Protein AF-A0A183E0A6-F1 (afdb_monomer)

Solvent-accessible surface area (backbone atoms only — not comparable to full-atom values): 20316 Å² total; per-residue (Å²): 132,78,86,82,80,46,67,50,75,40,80,79,37,67,46,79,59,37,56,40,74,87,53,84,45,55,28,24,38,46,59,33,59,48,78,42,77,55,73,94,65,99,58,82,79,74,87,78,70,60,76,73,60,69,55,55,64,74,70,58,82,84,77,90,80,90,82,90,57,99,70,48,64,64,59,48,49,53,52,51,52,42,42,52,46,52,70,63,71,34,41,35,37,23,90,89,47,71,62,47,44,54,69,68,49,60,75,75,47,90,74,78,37,69,51,21,34,58,52,50,78,81,48,47,92,46,36,46,99,88,69,46,69,38,90,91,38,64,92,75,66,71,56,32,27,37,44,50,78,48,50,48,80,44,81,48,80,90,88,36,59,39,37,43,34,41,41,34,40,35,38,60,49,55,61,68,55,86,56,80,41,49,15,29,46,82,86,22,41,30,12,70,30,32,42,36,36,44,29,42,36,43,93,64,28,24,39,38,41,62,35,36,34,26,30,53,61,42,39,34,41,34,67,66,94,54,89,80,36,64,68,41,74,72,51,55,70,82,73,30,44,64,20,32,52,49,29,51,49,52,48,36,74,74,39,29,52,42,34,32,37,39,35,45,44,38,76,62,76,77,42,21,66,58,45,52,52,52,48,52,52,53,64,68,65,65,50,91,50,52,46,82,45,80,44,43,46,72,75,60,38,58,87,78,38,61,71,59,53,52,55,50,46,64,71,38,46,65,59,54,61,64,13,52,39,25,31,31,39,67,87,71,49,76,79,40,67,45,36,16,31,48,33,41,27,46,88,84,51,69,67,61,51,49,54,50,63,73,73,103

Foldseek 3Di:
DPPPWDKDKDQPDWAFFDAAFLDRFTKTFRQFIDIDTDDPDDDPPDPPDPPVVVVVVVPCPDDDDDDDDPVPPVVVVVVVVRCVRNVVSFKMWTQVFQLQDHPVVSVVDPDHDLFFQQCLVVCVVQADPVGHGDPPCPSVDTGMFGHDWHWDWDQDPPRWIKIKIKDKGWTPPQEDDAQVAAAFDPQLDFYRKMKIWIWIATPLKIWIDIAIEGHLHFQWGFDDPDDGGFIDRPDDLVSRLNSNVSNVVVQCVVQNFQAEEEEQFACDDRRVVVVVSSVVSCVVVVDPRYHYHYDPCCVQCPPNPCVVLVVVCVVCVVVDVLQGIWMQHNVRDTPDHRRYYYYYHDNDDPVVVVSNVVVD

Radius of gyration: 23.07 Å; Cα contacts (8 Å, |Δi|>4): 649; chains: 1; bounding box: 52×62×60 Å

pLDDT: mean 83.34, std 18.13, range [28.36, 97.69]

Secondary structure (DSSP, 8-state):
-----EEEEEEEEEEEEEE-TTS-PEEEEEEEEEEEEE-SSSS-------HHHHHHHHT--S-------TTHHHHHHHHHHHHHHHHH--EEEESSS-TTS-HHHHHH--S--TTT-GGGGGGGGGB-TTSPBPTT-GGG---EEEEEEEEEEEE-STTPEEEEEEEEEE-STT---TTTS-SB-TTSPBTT-EEEEEEEEETTEEEEEEEEEES-SS-EE---SSSSPPPEE-S-HHHHHHHHHHHHHHHHHHH-S-EEEEE-S-SSGGGHHHHHHHHHHHHHH--TTEEEEE--HHHHSTTS-THHHHHHHHHHHHHHHHH--EEE-TTS-EEE----EEEEE-SS-HHHHHHHHHH-

Nearest PDB structures (foldseek):
  8c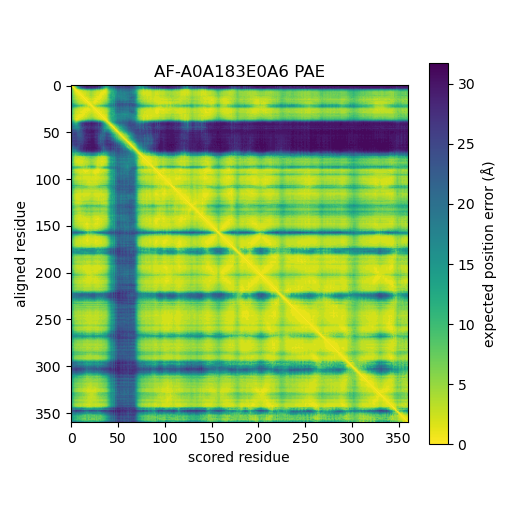81-assembly1_E  TM=8.400E-01  e=2.922E-25  Saccharomyces cerevisiae
  3lwt-assembly1_X  TM=7.787E-01  e=5.941E-25  Saccharomyces cerevisiae
  7k1w-assembly1_F  TM=7.684E-01  e=1.147E-22  Homo sapiens
  5j34-assembly2_D  TM=4.462E-01  e=7.706E-02  Arabidopsis thaliana
  4maa-assembly1_A  TM=5.142E-01  e=8.736E+00  Pseudomonas protegens Pf-5

InterPro domains:
  IPR002013 SAC domain [PF02383] (4-302)
  IPR002013 SAC domain [PS50275] (82-360)

Sequence (360 aa):
MLENECYLLLATQCTAIATYPCTNDVISHIDRVVAVPVEKEGSPAKLDAPSSKLEKIKNSQKKVIQYVTGKGNTIRLIDEILRLFNDSGDFYICFNRDITLNTQKNFSTKQTNKCFFWNRAMLADLYDDNGFPLPGTDDWIVPICQGFVVEKKVSLEAETELKITLISRRSVNRAGVRYLKRGVDEDGNVANFVETEVALTVFGHCLSFVQIRGSVPVFWMQQGYRYRPPLVISKTFAESLPAFSNHIQKMTECYGAPLTMVNLVEQSGREAQLAVSFLQHILHLNSVDVAYFTFDFHFRCRGLRFHKVADLISALSEQITMTGFCWVDKSGEMVREQHGVIRTNCVDCLDRTNVVQVIC

Mean predicted aligned error: 9.41 Å

Organism: NCBI:txid637853

Structure (mmCIF, N/CA/C/O backbone):
data_AF-A0A183E0A6-F1
#
_entry.id   AF-A0A183E0A6-F1
#
loop_
_atom_site.group_PDB
_atom_site.id
_atom_site.type_symbol
_atom_site.label_atom_id
_atom_site.label_alt_id
_atom_site.label_comp_id
_atom_site.label_asym_id
_atom_site.label_entity_id
_atom_site.label_seq_id
_atom_site.pdbx_PDB_ins_code
_atom_site.Cartn_x
_atom_site.Cartn_y
_atom_site.Cartn_z
_atom_site.occupancy
_atom_site.B_iso_or_equiv
_atom_site.auth_seq_id
_atom_site.auth_comp_id
_atom_site.auth_asym_id
_atom_site.auth_atom_id
_atom_site.pdbx_PDB_model_num
ATOM 1 N N . MET A 1 1 ? 14.592 32.725 12.082 1.00 31.12 1 MET A N 1
ATOM 2 C CA . MET A 1 1 ? 13.737 31.870 12.924 1.00 31.12 1 MET A CA 1
ATOM 3 C C . MET A 1 1 ? 12.318 32.377 12.760 1.00 31.12 1 MET A C 1
ATOM 5 O O . MET A 1 1 ? 11.993 33.404 13.334 1.00 31.12 1 MET A O 1
ATOM 9 N N . LEU A 1 2 ? 11.547 31.772 11.851 1.00 38.38 2 LEU A N 1
ATOM 10 C CA . LEU A 1 2 ? 10.111 32.051 11.747 1.00 38.38 2 LEU A CA 1
ATOM 11 C C . LEU A 1 2 ? 9.471 31.602 13.066 1.00 38.38 2 LEU A C 1
ATOM 13 O O . LEU A 1 2 ? 9.880 30.580 13.614 1.00 38.38 2 LEU A O 1
ATOM 17 N N . GLU A 1 3 ? 8.547 32.391 13.604 1.00 48.56 3 GLU A N 1
ATOM 18 C CA . GLU A 1 3 ? 7.776 32.041 14.797 1.00 48.56 3 GLU A CA 1
ATOM 19 C C . GLU A 1 3 ? 7.096 30.681 14.555 1.00 48.56 3 GLU A C 1
ATOM 21 O O . GLU A 1 3 ? 6.126 30.590 13.809 1.00 48.56 3 GLU A O 1
ATOM 26 N N . ASN A 1 4 ? 7.663 29.599 15.107 1.00 65.06 4 ASN A N 1
ATOM 27 C CA . ASN A 1 4 ? 7.082 28.257 15.029 1.00 65.06 4 ASN A CA 1
ATOM 28 C C . ASN A 1 4 ? 5.818 28.236 15.893 1.00 65.06 4 ASN A C 1
ATOM 30 O O . ASN A 1 4 ? 5.891 27.955 17.095 1.00 65.06 4 ASN A O 1
ATOM 34 N N . GLU A 1 5 ? 4.691 28.597 15.285 1.00 75.31 5 GLU A N 1
ATOM 35 C CA . GLU A 1 5 ? 3.355 28.276 15.773 1.00 75.31 5 GLU A CA 1
ATOM 36 C C . GLU A 1 5 ? 3.172 26.755 15.696 1.00 75.31 5 GLU A C 1
ATOM 38 O O . GLU A 1 5 ? 3.328 26.158 14.630 1.00 75.31 5 GLU A O 1
ATOM 43 N N . CYS A 1 6 ? 2.863 26.126 16.828 1.00 82.75 6 CYS A N 1
ATOM 44 C CA . CYS A 1 6 ? 2.532 24.707 16.881 1.00 82.75 6 CYS A CA 1
ATOM 45 C C . CYS A 1 6 ? 1.012 24.551 16.882 1.00 82.75 6 CYS A C 1
ATOM 47 O O . CYS A 1 6 ? 0.310 25.287 17.575 1.00 82.75 6 CYS A O 1
ATOM 49 N N . TYR A 1 7 ? 0.507 23.581 16.127 1.00 86.00 7 TYR A N 1
ATOM 50 C CA . TYR A 1 7 ? -0.913 23.254 16.081 1.00 86.00 7 TYR A CA 1
ATOM 51 C C . TYR A 1 7 ? -1.106 21.796 16.482 1.00 86.00 7 TYR A C 1
ATOM 53 O O . TYR A 1 7 ? -0.438 20.910 15.954 1.00 86.00 7 TYR A O 1
ATOM 61 N N . LEU A 1 8 ? -2.055 21.552 17.378 1.00 89.56 8 LEU A N 1
ATOM 62 C CA . LEU A 1 8 ? -2.569 20.226 17.679 1.00 89.56 8 LEU A CA 1
ATOM 63 C C . LEU A 1 8 ? -3.713 19.914 16.709 1.00 89.56 8 LEU A C 1
ATOM 65 O O . LEU A 1 8 ? -4.727 20.616 16.686 1.00 89.56 8 LEU A O 1
ATOM 69 N N . LEU A 1 9 ? -3.547 18.870 15.899 1.00 90.75 9 LEU A N 1
ATOM 70 C CA . LEU A 1 9 ? -4.582 18.381 14.990 1.00 90.75 9 LEU A CA 1
ATOM 71 C C . LEU A 1 9 ? -5.414 17.306 15.688 1.00 90.75 9 LEU A C 1
ATOM 73 O O . LEU A 1 9 ? -4.879 16.285 16.112 1.00 90.75 9 LEU A O 1
ATOM 77 N N . LEU A 1 10 ? -6.725 17.524 15.786 1.00 91.75 10 LEU A N 1
ATOM 78 C CA . LEU A 1 10 ? -7.650 16.616 16.462 1.00 91.75 10 LEU A CA 1
ATOM 79 C C . LEU A 1 10 ? -8.701 16.098 15.484 1.00 91.75 10 LEU A C 1
ATOM 81 O O . LEU A 1 10 ? -9.476 16.881 14.930 1.00 91.75 10 LEU A O 1
ATOM 85 N N . ALA A 1 11 ? -8.766 14.777 15.315 1.00 92.94 11 ALA A N 1
ATOM 86 C CA . ALA A 1 11 ? -9.900 14.117 14.678 1.00 92.94 11 ALA A CA 1
ATOM 87 C C . ALA A 1 11 ? -11.091 14.139 15.650 1.00 92.94 11 ALA A C 1
ATOM 89 O O . ALA A 1 11 ? -11.098 13.455 16.668 1.00 92.94 11 ALA A O 1
ATOM 90 N N . THR A 1 12 ? -12.086 14.974 15.357 1.00 93.00 12 THR A N 1
ATOM 91 C CA . THR A 1 12 ? -13.251 15.213 16.235 1.00 93.00 12 THR A CA 1
ATOM 92 C C . THR A 1 12 ? -14.462 14.373 15.863 1.00 93.00 12 THR A C 1
ATOM 94 O O . THR A 1 12 ? -15.358 14.194 16.684 1.00 93.00 12 THR A O 1
ATOM 97 N N . GLN A 1 13 ? -14.517 13.888 14.623 1.00 93.50 13 GLN A N 1
ATOM 98 C CA . GLN A 1 13 ? -15.597 13.046 14.121 1.00 93.50 13 GLN A CA 1
ATOM 99 C C . GLN A 1 13 ? -14.997 11.951 13.252 1.00 93.50 13 GLN A C 1
ATOM 101 O O . GLN A 1 13 ? -14.185 12.236 12.369 1.00 93.50 13 GLN A O 1
ATOM 106 N N . CYS A 1 14 ? -15.386 10.713 13.542 1.00 95.00 14 CYS A N 1
ATOM 107 C CA . CYS A 1 14 ? -15.034 9.543 12.759 1.00 95.00 14 CYS A CA 1
ATOM 108 C C . CYS A 1 14 ? -16.267 8.650 12.612 1.00 95.00 14 CYS A C 1
ATOM 110 O O . CYS A 1 14 ? -17.007 8.457 13.582 1.00 95.00 14 CYS A O 1
ATOM 112 N N . THR A 1 15 ? -16.446 8.064 11.434 1.00 95.62 15 THR A N 1
ATOM 113 C CA . THR A 1 15 ? -17.566 7.173 11.124 1.00 95.62 15 THR A CA 1
ATOM 114 C C . THR A 1 15 ? -17.044 5.759 10.938 1.00 95.62 15 THR A C 1
ATOM 116 O O . THR A 1 15 ? -16.134 5.533 10.145 1.00 95.62 15 THR A O 1
ATOM 119 N N . ALA A 1 16 ? -17.624 4.796 11.652 1.00 96.50 16 ALA A N 1
ATOM 120 C CA . ALA A 1 16 ? -17.334 3.379 11.459 1.00 96.50 16 ALA A CA 1
ATOM 121 C C . ALA A 1 16 ? -17.828 2.924 10.078 1.00 96.50 16 ALA A C 1
ATOM 123 O O . ALA A 1 16 ? -19.006 3.089 9.758 1.00 96.50 16 ALA A O 1
ATOM 124 N N . ILE A 1 17 ? -16.941 2.348 9.267 1.00 95.56 17 ILE A N 1
ATOM 125 C CA . ILE A 1 17 ? -17.248 1.982 7.870 1.00 95.56 17 ILE A CA 1
ATOM 126 C C . ILE A 1 17 ? -16.969 0.517 7.534 1.00 95.56 17 ILE A C 1
ATOM 128 O O . ILE A 1 17 ? -17.484 0.007 6.539 1.00 95.56 17 ILE A O 1
ATOM 132 N N . ALA A 1 18 ? -16.124 -0.138 8.324 1.00 95.50 18 ALA A N 1
ATOM 133 C CA . ALA A 1 18 ? -15.681 -1.502 8.102 1.00 95.50 18 ALA A CA 1
ATOM 134 C C . ALA A 1 18 ? -15.131 -2.090 9.401 1.00 95.50 18 ALA A C 1
ATOM 136 O O . ALA A 1 18 ? -14.872 -1.380 10.377 1.00 95.50 18 ALA A O 1
ATOM 137 N N . THR A 1 19 ? -14.905 -3.393 9.385 1.00 93.81 19 THR A N 1
ATOM 138 C CA . THR A 1 19 ? -14.142 -4.103 10.407 1.00 93.81 19 THR A CA 1
ATOM 139 C C . THR A 1 19 ? -12.805 -4.547 9.834 1.00 93.81 19 THR A C 1
ATOM 141 O O . THR A 1 19 ? -12.704 -4.908 8.658 1.00 93.81 19 THR A O 1
ATOM 144 N N . TYR A 1 20 ? -11.764 -4.491 10.657 1.00 91.06 20 TYR A N 1
ATOM 145 C CA . TYR A 1 20 ? -10.449 -4.973 10.280 1.00 91.06 20 TYR A CA 1
ATOM 146 C C . TYR A 1 20 ? -10.529 -6.482 9.987 1.00 91.06 20 TYR A C 1
ATOM 148 O O . TYR A 1 20 ? -11.158 -7.214 10.753 1.00 91.06 20 TYR A O 1
ATOM 156 N N . PRO A 1 21 ? -9.952 -6.970 8.873 1.00 88.62 21 PRO A N 1
ATOM 157 C CA . PRO A 1 21 ? -10.037 -8.376 8.511 1.00 88.62 21 PRO A CA 1
ATOM 158 C C . PRO A 1 21 ? -9.620 -9.314 9.645 1.00 88.62 21 PRO A C 1
ATOM 160 O O . PRO A 1 21 ? -8.648 -9.072 10.357 1.00 88.62 21 PRO A O 1
ATOM 163 N N . CYS A 1 22 ? -10.373 -10.402 9.793 1.00 83.38 22 CYS A N 1
ATOM 164 C CA . CYS A 1 22 ? -10.166 -11.453 10.791 1.00 83.38 22 CYS A CA 1
ATOM 165 C C . CYS A 1 22 ? -10.338 -11.013 12.255 1.00 83.38 22 CYS A C 1
ATOM 167 O O . CYS A 1 22 ? -10.240 -11.844 13.156 1.00 83.38 22 CYS A O 1
ATOM 169 N N . THR A 1 23 ? -10.646 -9.741 12.507 1.00 83.50 23 THR A N 1
ATOM 170 C CA . THR A 1 23 ? -11.000 -9.239 13.831 1.00 83.50 23 THR A CA 1
ATOM 171 C C . THR A 1 23 ? -12.334 -8.493 13.775 1.00 83.50 23 THR A C 1
ATOM 173 O O . THR A 1 23 ? -12.962 -8.352 12.724 1.00 83.50 23 THR A O 1
ATOM 176 N N . ASN A 1 24 ? -12.813 -8.057 14.939 1.00 84.44 24 ASN A N 1
ATOM 177 C CA . ASN A 1 24 ? -13.984 -7.185 15.048 1.00 84.44 24 ASN A CA 1
ATOM 178 C C . ASN A 1 24 ? -13.575 -5.732 15.331 1.00 84.44 24 ASN A C 1
ATOM 180 O O . ASN A 1 24 ? -14.406 -4.927 15.750 1.00 84.44 24 ASN A O 1
ATOM 184 N N . ASP A 1 25 ? -12.297 -5.398 15.130 1.00 93.31 25 ASP A N 1
ATOM 185 C CA . ASP A 1 25 ? -11.796 -4.051 15.370 1.00 93.31 25 ASP A CA 1
ATOM 186 C C . ASP A 1 25 ? -12.354 -3.100 14.315 1.00 93.31 25 ASP A C 1
ATOM 188 O O . ASP A 1 25 ? -12.360 -3.396 13.122 1.00 93.31 25 ASP A O 1
ATOM 192 N N . VAL A 1 26 ? -12.859 -1.953 14.754 1.00 96.44 26 VAL A N 1
ATOM 193 C CA . VAL A 1 26 ? -13.554 -1.020 13.867 1.00 96.44 26 VAL A CA 1
ATOM 194 C C . VAL A 1 26 ? -12.540 -0.194 13.086 1.00 96.44 26 VAL A C 1
ATOM 196 O O . VAL A 1 26 ? -11.661 0.444 13.671 1.00 96.44 26 VAL A O 1
ATOM 199 N N . ILE A 1 27 ? -12.694 -0.177 11.764 1.00 97.19 27 ILE A N 1
ATOM 200 C CA . ILE A 1 27 ? -12.044 0.798 10.895 1.00 97.19 27 ILE A CA 1
ATOM 201 C C . ILE A 1 27 ? -13.002 1.973 10.718 1.00 97.19 27 ILE A C 1
ATOM 203 O O . ILE A 1 27 ? -14.150 1.809 10.285 1.00 97.19 27 ILE A O 1
ATOM 207 N N . SER A 1 28 ? -12.500 3.164 11.019 1.00 96.88 28 SER A N 1
ATOM 208 C CA . SER A 1 28 ? -13.253 4.404 10.920 1.00 96.88 28 SER A CA 1
ATOM 209 C C . SER A 1 28 ? -12.656 5.329 9.869 1.00 96.88 28 SER A C 1
ATOM 211 O O . SER A 1 28 ? -11.440 5.499 9.778 1.00 96.88 28 SER A O 1
ATOM 213 N N . HIS A 1 29 ? -13.535 5.951 9.096 1.00 96.38 29 HIS A N 1
ATOM 214 C CA . HIS A 1 29 ? -13.222 7.090 8.249 1.00 96.38 29 HIS A CA 1
ATOM 215 C C . HIS A 1 29 ? -13.112 8.354 9.113 1.00 96.38 29 HIS A C 1
ATOM 217 O O . HIS A 1 29 ? -13.941 8.551 10.005 1.00 96.38 29 HIS A O 1
ATOM 223 N N . ILE A 1 30 ? -12.106 9.201 8.874 1.00 95.81 30 ILE A N 1
ATOM 224 C CA . ILE A 1 30 ? -11.973 10.492 9.564 1.00 95.81 30 ILE A CA 1
ATOM 225 C C . ILE A 1 30 ? -12.837 11.527 8.837 1.00 95.81 30 ILE A C 1
ATOM 227 O O . ILE A 1 30 ? -12.473 12.000 7.765 1.00 95.81 30 ILE A O 1
ATOM 231 N N . ASP A 1 31 ? -13.958 11.921 9.440 1.00 92.25 31 ASP A N 1
ATOM 232 C CA . ASP A 1 31 ? -14.893 12.876 8.828 1.00 92.25 31 ASP A CA 1
ATOM 233 C C . ASP A 1 31 ? -14.486 14.327 9.070 1.00 92.25 31 ASP A C 1
ATOM 235 O O . ASP A 1 31 ? -14.791 15.215 8.271 1.00 92.25 31 ASP A O 1
ATOM 239 N N . ARG A 1 32 ? -13.860 14.592 10.224 1.00 92.62 32 ARG A N 1
ATOM 240 C CA . ARG A 1 32 ? -13.545 15.960 10.622 1.00 92.62 32 ARG A CA 1
ATOM 241 C C . ARG A 1 32 ? -12.306 16.077 11.488 1.00 92.62 32 ARG A C 1
ATOM 243 O O . ARG A 1 32 ? -12.279 15.598 12.624 1.00 92.62 32 ARG A O 1
ATOM 250 N N . VAL A 1 33 ? -11.357 16.869 11.008 1.00 93.44 33 VAL A N 1
ATOM 251 C CA . VAL A 1 33 ? -10.183 17.335 11.744 1.00 93.44 33 VAL A CA 1
ATOM 252 C C . VAL A 1 33 ? -10.302 18.829 12.037 1.00 93.44 33 VAL A C 1
ATOM 254 O O . VAL A 1 33 ? -10.782 19.613 11.211 1.00 93.44 33 VAL A O 1
ATOM 257 N N . VAL A 1 34 ? -9.864 19.223 13.231 1.00 92.06 34 VAL A N 1
ATOM 258 C CA . VAL A 1 34 ? -9.710 20.622 13.646 1.00 92.06 34 VAL A CA 1
ATOM 259 C C . VAL A 1 34 ? -8.268 20.881 14.066 1.00 92.06 34 VAL A C 1
ATOM 261 O O . VAL A 1 34 ? -7.598 19.984 14.570 1.00 92.06 34 VAL A O 1
ATOM 264 N N . ALA A 1 35 ? -7.801 22.111 13.871 1.00 90.88 35 ALA A N 1
ATOM 265 C CA . ALA A 1 35 ? -6.494 22.560 14.330 1.00 90.88 35 ALA A CA 1
ATOM 266 C C . ALA A 1 35 ? -6.661 23.478 15.543 1.00 90.88 35 ALA A C 1
ATOM 268 O O . ALA A 1 35 ? -7.425 24.444 15.487 1.00 90.88 35 ALA A O 1
ATOM 269 N N . VAL A 1 36 ? -5.941 23.184 16.623 1.00 90.00 36 VAL A N 1
ATOM 270 C CA . VAL A 1 36 ? -5.915 23.988 17.848 1.00 90.00 36 VAL A CA 1
ATOM 271 C C . VAL A 1 36 ? -4.505 24.557 18.019 1.00 90.00 36 VAL A C 1
ATOM 273 O O . VAL A 1 36 ? -3.564 23.771 18.108 1.00 90.00 36 VAL A O 1
ATOM 276 N N . PRO A 1 37 ? -4.314 25.887 18.041 1.00 86.81 37 PRO A N 1
ATOM 277 C CA . PRO A 1 37 ? -2.997 26.465 18.286 1.00 86.81 37 PRO A CA 1
ATOM 278 C C . PRO A 1 37 ? -2.541 26.148 19.715 1.00 86.81 37 PRO A C 1
ATOM 280 O O . PRO A 1 37 ? -3.315 26.265 20.666 1.00 86.81 37 PRO A O 1
ATOM 283 N N . VAL A 1 38 ? -1.283 25.746 19.863 1.00 82.94 38 VAL A N 1
ATOM 284 C CA . VAL A 1 38 ? -0.650 25.475 21.156 1.00 82.94 38 VAL A CA 1
ATOM 285 C C . VAL A 1 38 ? 0.147 26.715 21.555 1.00 82.94 38 VAL A C 1
ATOM 287 O O . VAL A 1 38 ? 1.170 27.030 20.943 1.00 82.94 38 VAL A O 1
ATOM 290 N N . GLU A 1 39 ? -0.333 27.448 22.560 1.00 73.50 39 GLU A N 1
ATOM 291 C CA . GLU A 1 39 ? 0.388 28.597 23.115 1.00 73.50 39 GLU A CA 1
ATOM 292 C C . GLU A 1 39 ? 1.607 28.115 23.920 1.00 73.50 39 GLU A C 1
ATOM 294 O O . GLU A 1 39 ? 1.524 27.164 24.696 1.00 73.50 39 GLU A O 1
ATOM 299 N N . LYS A 1 40 ? 2.766 28.761 23.732 1.00 57.81 40 LYS A N 1
ATOM 300 C CA . LYS A 1 40 ? 4.044 28.347 24.345 1.00 57.81 40 LYS A CA 1
ATOM 301 C C . LYS A 1 40 ? 4.154 28.626 25.851 1.00 57.81 40 LYS A C 1
ATOM 303 O O . LYS A 1 40 ? 5.147 28.233 26.455 1.00 57.81 40 LYS A O 1
ATOM 308 N N . GLU A 1 41 ? 3.159 29.255 26.475 1.00 46.81 41 GLU A N 1
ATOM 309 C CA . GLU A 1 41 ? 3.187 29.604 27.897 1.00 46.81 41 GLU A CA 1
ATOM 310 C C . GLU A 1 41 ? 2.012 28.981 28.653 1.00 46.81 41 GLU A C 1
ATOM 312 O O . GLU A 1 41 ? 0.925 29.546 28.656 1.00 46.81 41 GLU A O 1
ATOM 317 N N . GLY A 1 42 ? 2.261 27.825 29.289 1.00 43.59 42 GLY A N 1
ATOM 318 C CA . GLY A 1 42 ? 1.772 27.369 30.609 1.00 43.59 42 GLY A CA 1
ATOM 319 C C . GLY A 1 42 ? 0.309 27.556 31.041 1.00 43.59 42 GLY A C 1
ATOM 320 O O . GLY A 1 42 ? -0.025 27.231 32.178 1.00 43.59 42 GLY A O 1
ATOM 321 N N . SER A 1 43 ? -0.568 28.061 30.191 1.00 40.25 43 SER A N 1
ATOM 322 C CA . SER A 1 43 ? -1.971 28.306 30.466 1.00 40.25 43 SER A CA 1
ATOM 323 C C . SER A 1 43 ? -2.783 27.373 29.572 1.00 40.25 43 SER A C 1
ATOM 325 O O . SER A 1 43 ? -2.508 27.271 28.376 1.00 40.25 43 SER A O 1
ATOM 327 N N . PRO A 1 44 ? -3.737 26.608 30.131 1.00 39.09 44 PRO A N 1
ATOM 328 C CA . PRO A 1 44 ? -4.562 25.734 29.317 1.00 39.09 44 PRO A CA 1
ATOM 329 C C . PRO A 1 44 ? -5.305 26.606 28.309 1.00 39.09 44 PRO A C 1
ATOM 331 O O . PRO A 1 44 ? -6.051 27.507 28.703 1.00 39.09 44 PRO A O 1
ATOM 334 N N . ALA A 1 45 ? -5.096 26.343 27.017 1.00 43.31 45 ALA A N 1
ATOM 335 C CA . ALA A 1 45 ? -5.900 26.939 25.964 1.00 43.31 45 ALA A CA 1
ATOM 336 C C . ALA A 1 45 ? -7.368 26.678 26.318 1.00 43.31 45 ALA A C 1
ATOM 338 O O . ALA A 1 45 ? -7.819 25.530 26.366 1.00 43.31 45 ALA A O 1
ATOM 339 N N . LYS A 1 46 ? -8.108 27.737 26.661 1.00 37.53 46 LYS A N 1
ATOM 340 C CA . LYS A 1 46 ? -9.522 27.597 26.991 1.00 37.53 46 LYS A CA 1
ATOM 341 C C . LYS A 1 46 ? -10.233 27.069 25.753 1.00 37.53 46 LYS A C 1
ATOM 343 O O . LYS A 1 46 ? -10.192 27.693 24.695 1.00 37.53 46 LYS A O 1
ATOM 348 N N . LEU A 1 47 ? -10.946 25.958 25.912 1.00 40.62 47 LEU A N 1
ATOM 349 C CA . LEU A 1 47 ? -11.971 25.475 24.985 1.00 40.62 47 LEU A CA 1
ATOM 350 C C . LEU A 1 47 ? -13.191 26.423 24.993 1.00 40.62 47 LEU A C 1
ATOM 352 O O . LEU A 1 47 ? -14.334 25.992 25.080 1.00 40.62 47 LEU A O 1
ATOM 356 N N . ASP A 1 48 ? -12.974 27.734 24.890 1.00 35.09 48 ASP A N 1
ATOM 357 C CA . ASP A 1 48 ? -14.040 28.717 24.722 1.00 35.09 48 ASP A CA 1
ATOM 358 C C . ASP A 1 48 ? -14.361 28.832 23.229 1.00 35.09 48 ASP A C 1
ATOM 360 O O . ASP A 1 48 ? -14.084 29.829 22.559 1.00 35.09 48 ASP A O 1
ATOM 364 N N . ALA A 1 49 ? -14.969 27.780 22.686 1.00 34.88 49 ALA A N 1
ATOM 365 C CA . ALA A 1 49 ? -15.747 27.908 21.468 1.00 34.88 49 ALA A CA 1
ATOM 366 C C . ALA A 1 49 ? -17.194 28.231 21.874 1.00 34.88 49 ALA A C 1
ATOM 368 O O . ALA A 1 49 ? -17.936 27.314 22.229 1.00 34.88 49 ALA A O 1
ATOM 369 N N . PRO A 1 50 ? -17.659 29.498 21.813 1.00 32.81 50 PRO A N 1
ATOM 370 C CA . PRO A 1 50 ? -19.089 29.737 21.850 1.00 32.81 50 PRO A CA 1
ATOM 371 C C . PRO A 1 50 ? -19.690 29.026 20.636 1.00 32.81 50 PRO A C 1
ATOM 373 O O . PRO A 1 50 ? -19.253 29.231 19.496 1.00 32.81 50 PRO A O 1
ATOM 376 N N . SER A 1 51 ? -20.687 28.183 20.898 1.00 38.09 51 SER A N 1
ATOM 377 C CA . SER A 1 51 ? -21.428 27.352 19.938 1.00 38.09 51 SER A CA 1
ATOM 378 C C . SER A 1 51 ? -21.869 28.095 18.664 1.00 38.09 51 SER A C 1
ATOM 380 O O . SER A 1 51 ? -22.060 27.481 17.620 1.00 38.09 51 SER A O 1
ATOM 382 N N . SER A 1 52 ? -21.921 29.428 18.695 1.00 35.22 52 SER A N 1
ATOM 383 C CA . SER A 1 52 ? -22.283 30.300 17.576 1.00 35.22 52 SER A CA 1
ATOM 384 C C . SER A 1 52 ? -21.175 30.588 16.544 1.00 35.22 52 SER A C 1
ATOM 386 O O . SER A 1 52 ? -21.490 31.086 15.459 1.00 35.22 52 SER A O 1
ATOM 388 N N . LYS A 1 53 ? -19.887 30.298 16.809 1.00 32.19 53 LYS A N 1
ATOM 389 C CA . LYS A 1 53 ? -18.804 30.470 15.804 1.00 32.19 53 LYS A CA 1
ATOM 390 C C . LYS A 1 53 ? -18.587 29.234 14.927 1.00 32.19 53 LYS A C 1
ATOM 392 O O . LYS A 1 53 ? -18.292 29.385 13.744 1.00 32.19 53 LYS A O 1
ATOM 397 N N . LEU A 1 54 ? -18.804 28.033 15.465 1.00 37.00 54 LEU A N 1
ATOM 398 C CA . LEU A 1 54 ? -18.747 26.775 14.706 1.00 37.00 54 LEU A CA 1
ATOM 399 C C . LEU A 1 54 ? -19.893 26.657 13.685 1.00 37.00 54 LEU A C 1
ATOM 401 O O . LEU A 1 54 ? -19.697 26.092 12.611 1.00 37.00 54 LEU A O 1
ATOM 405 N N . GLU A 1 55 ? -21.053 27.259 13.962 1.00 32.50 55 GLU A N 1
ATOM 406 C CA . GLU A 1 55 ? -22.164 27.329 13.001 1.00 32.50 55 GLU A CA 1
ATOM 407 C C . GLU A 1 55 ? -21.935 28.340 11.870 1.00 32.50 55 GLU A C 1
ATOM 409 O O . GLU A 1 55 ? -22.385 28.117 10.747 1.00 32.50 55 GLU A O 1
ATOM 414 N N . LYS A 1 56 ? -21.162 29.411 12.092 1.00 31.45 56 LYS A N 1
ATOM 415 C CA . LYS A 1 56 ? -20.848 30.378 11.020 1.00 31.45 56 LYS A CA 1
ATOM 416 C C . LYS A 1 56 ? -19.915 29.811 9.944 1.00 31.45 56 LYS A C 1
ATOM 418 O O . LYS A 1 56 ? -19.917 30.310 8.818 1.00 31.45 56 LYS A O 1
ATOM 423 N N . ILE A 1 57 ? -19.186 28.737 10.251 1.00 38.38 57 ILE A N 1
ATOM 424 C CA . ILE A 1 57 ? -18.349 28.020 9.277 1.00 38.38 57 ILE A CA 1
ATOM 425 C C . ILE A 1 57 ? -19.197 27.077 8.399 1.00 38.38 57 ILE A C 1
ATOM 427 O O . ILE A 1 57 ? -18.832 26.840 7.252 1.00 38.38 57 ILE A O 1
ATOM 431 N N . LYS A 1 58 ? -20.387 26.641 8.851 1.00 34.44 58 LYS A N 1
ATOM 432 C CA . LYS A 1 58 ? -21.325 25.869 8.007 1.00 34.44 58 LYS A CA 1
ATOM 433 C C . LYS A 1 58 ? -21.928 26.691 6.857 1.00 34.44 58 LYS A C 1
ATOM 435 O O . LYS A 1 58 ? -22.260 26.118 5.827 1.00 34.44 58 LYS A O 1
ATOM 440 N N . ASN A 1 59 ? -22.028 28.018 6.997 1.00 30.17 59 ASN A N 1
ATOM 441 C CA . ASN A 1 59 ? -22.761 28.877 6.051 1.00 30.17 59 ASN A CA 1
ATOM 442 C C . ASN A 1 59 ? -21.892 29.721 5.106 1.00 30.17 59 ASN A C 1
ATOM 444 O O . ASN A 1 59 ? -22.422 30.560 4.381 1.00 30.17 59 ASN A O 1
ATOM 448 N N . SER A 1 60 ? -20.578 29.496 5.059 1.00 33.44 60 SER A N 1
ATOM 449 C CA . SER A 1 60 ? -19.672 30.278 4.203 1.00 33.44 60 SER A CA 1
ATOM 450 C C . SER A 1 60 ? -19.166 29.478 3.000 1.00 33.44 60 SER A C 1
ATOM 452 O O . SER A 1 60 ? -17.998 29.552 2.627 1.00 33.44 60 SER A O 1
ATOM 454 N N . GLN A 1 61 ? -20.053 28.723 2.347 1.00 40.47 61 GLN A N 1
ATOM 455 C CA . GLN A 1 61 ? -19.832 28.361 0.950 1.00 40.47 61 GLN A CA 1
ATOM 456 C C . GLN A 1 61 ? -19.966 29.643 0.115 1.00 40.47 61 GLN A C 1
ATOM 458 O O . GLN A 1 61 ? -21.036 30.241 0.061 1.00 40.47 61 GLN A O 1
ATOM 463 N N . LYS A 1 62 ? -18.874 30.038 -0.551 1.00 38.78 62 LYS A N 1
ATOM 464 C CA . LYS A 1 62 ? -18.684 31.260 -1.365 1.00 38.78 62 LYS A CA 1
ATOM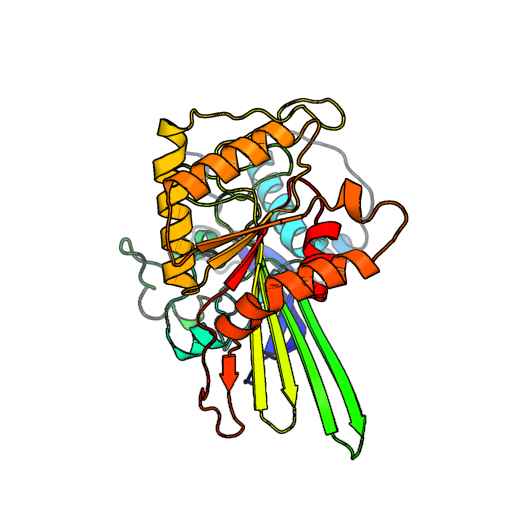 465 C C . LYS A 1 62 ? -18.306 32.518 -0.576 1.00 38.78 62 LYS A C 1
ATOM 467 O O . LYS A 1 62 ? -19.148 33.360 -0.282 1.00 38.78 62 LYS A O 1
ATOM 472 N N . LYS A 1 63 ? -16.997 32.727 -0.409 1.00 28.36 63 LYS A N 1
ATOM 473 C CA . LYS A 1 63 ? -16.304 33.945 -0.877 1.00 28.36 63 LYS A CA 1
ATOM 474 C C . LYS A 1 63 ? -14.794 33.797 -0.689 1.00 28.36 63 LYS A C 1
ATOM 476 O O . LYS A 1 63 ? -14.287 33.763 0.422 1.00 28.36 63 LYS A O 1
ATOM 481 N N . VAL A 1 64 ? -14.087 33.730 -1.811 1.00 36.50 64 VAL A N 1
ATOM 482 C CA . VAL A 1 64 ? -12.666 34.077 -1.896 1.00 36.50 64 VAL A CA 1
ATOM 483 C C . VAL A 1 64 ? -12.584 35.605 -1.933 1.00 36.50 64 VAL A C 1
ATOM 485 O O . VAL A 1 64 ? -13.366 36.202 -2.667 1.00 36.50 64 VAL A O 1
ATOM 488 N N . ILE A 1 65 ? -11.675 36.218 -1.166 1.00 32.12 65 ILE A N 1
ATOM 489 C CA . ILE A 1 65 ? -10.762 37.298 -1.597 1.00 32.12 65 ILE A CA 1
ATOM 490 C C . ILE A 1 65 ? -9.678 37.514 -0.520 1.00 32.12 65 ILE A C 1
ATOM 492 O O . ILE A 1 65 ? -9.940 37.637 0.671 1.00 32.12 65 ILE A O 1
ATOM 496 N N . GLN A 1 66 ? -8.454 37.516 -1.039 1.00 37.53 66 GLN A N 1
ATOM 497 C CA . GLN A 1 66 ? -7.135 37.897 -0.533 1.00 37.53 66 GLN A CA 1
ATOM 498 C C . GLN A 1 66 ? -7.083 39.035 0.503 1.00 37.53 66 GLN A C 1
ATOM 500 O O . GLN A 1 66 ? -7.646 40.090 0.252 1.00 37.53 66 GLN A O 1
ATOM 505 N N . TYR A 1 67 ? -6.225 38.893 1.524 1.00 28.44 67 TYR A N 1
ATOM 506 C CA . TYR A 1 67 ? -5.314 39.963 1.959 1.00 28.44 67 TYR A CA 1
ATOM 507 C C . TYR A 1 67 ? -3.951 39.381 2.365 1.00 28.44 67 TYR A C 1
ATOM 509 O O . TYR A 1 67 ? -3.858 38.335 3.007 1.00 28.44 67 TYR A O 1
ATOM 517 N N . VAL A 1 68 ? -2.892 40.045 1.900 1.00 39.97 68 VAL A N 1
ATOM 518 C CA . VAL A 1 68 ? -1.480 39.732 2.135 1.00 39.97 68 VAL A CA 1
ATOM 519 C C . VAL A 1 68 ? -0.971 40.617 3.266 1.00 39.97 68 VAL A C 1
ATOM 521 O O . VAL A 1 68 ? -0.913 41.829 3.110 1.00 39.97 68 VAL A O 1
ATOM 524 N N . THR A 1 69 ? -0.534 39.995 4.355 1.00 29.70 69 THR A N 1
ATOM 525 C CA . THR A 1 69 ? 0.555 40.459 5.228 1.00 29.70 69 THR A CA 1
ATOM 526 C C . THR A 1 69 ? 1.275 39.206 5.737 1.00 29.70 69 THR A C 1
ATOM 528 O O . THR A 1 69 ? 0.682 38.128 5.779 1.00 29.70 69 THR A O 1
ATOM 531 N N . GLY A 1 70 ? 2.571 39.300 6.045 1.00 37.31 70 GLY A N 1
ATOM 532 C CA . GLY A 1 70 ? 3.521 38.183 6.214 1.00 37.31 70 GLY A CA 1
ATOM 533 C C . GLY A 1 70 ? 3.224 37.090 7.260 1.00 37.31 70 GLY A C 1
ATOM 534 O O . GLY A 1 70 ? 4.081 36.246 7.475 1.00 37.31 70 GLY A O 1
ATOM 535 N N . LYS A 1 71 ? 2.026 37.058 7.858 1.00 42.94 71 LYS A N 1
ATOM 536 C CA . LYS A 1 71 ? 1.447 35.943 8.637 1.00 42.94 71 LYS A CA 1
ATOM 537 C C . LYS A 1 71 ? 0.656 34.933 7.779 1.00 42.94 71 LYS A C 1
ATOM 539 O O . LYS A 1 71 ? 0.200 33.908 8.271 1.00 42.94 71 LYS A O 1
ATOM 544 N N . GLY A 1 72 ? 0.471 35.215 6.486 1.00 50.16 72 GLY A N 1
ATOM 545 C CA . GLY A 1 72 ? -0.452 34.475 5.619 1.00 50.16 72 GLY A CA 1
ATOM 546 C C . GLY A 1 72 ? -0.016 33.072 5.181 1.00 50.16 72 GLY A C 1
ATOM 547 O O . GLY A 1 72 ? -0.872 32.308 4.753 1.00 50.16 72 GLY A O 1
ATOM 548 N N . ASN A 1 73 ? 1.267 32.703 5.259 1.00 58.91 73 ASN A N 1
ATOM 549 C CA . ASN A 1 73 ? 1.718 31.400 4.744 1.00 58.91 73 ASN A CA 1
ATOM 550 C C . ASN A 1 73 ? 1.393 30.235 5.690 1.00 58.91 73 ASN A C 1
ATOM 552 O O . ASN A 1 73 ? 0.942 29.198 5.214 1.00 58.91 73 ASN A O 1
ATOM 556 N N . THR A 1 74 ? 1.552 30.407 7.007 1.00 61.94 74 THR A N 1
ATOM 557 C CA . THR A 1 74 ? 1.231 29.360 7.996 1.00 61.94 74 THR A CA 1
ATOM 558 C C . THR A 1 74 ? -0.274 29.100 8.057 1.00 61.94 74 THR A C 1
ATOM 560 O O . THR A 1 74 ? -0.702 27.951 8.004 1.00 61.94 74 THR A O 1
ATOM 563 N N . ILE A 1 75 ? -1.082 30.170 8.048 1.00 65.56 75 ILE A N 1
ATOM 564 C CA . ILE A 1 75 ? -2.552 30.082 8.004 1.00 65.56 75 ILE A CA 1
ATOM 565 C C . ILE A 1 75 ? -3.023 29.393 6.710 1.00 65.56 75 ILE A C 1
ATOM 567 O O . ILE A 1 75 ? -3.934 28.573 6.733 1.00 65.56 75 ILE A O 1
ATOM 571 N N . ARG A 1 76 ? -2.367 29.657 5.572 1.00 77.38 76 ARG A N 1
ATOM 572 C CA . ARG A 1 76 ? -2.672 28.949 4.317 1.00 77.38 76 ARG A CA 1
ATOM 573 C C . ARG A 1 76 ? -2.318 27.466 4.380 1.00 77.38 76 ARG A C 1
ATOM 575 O O . ARG A 1 76 ? -3.089 26.655 3.883 1.00 77.38 76 ARG A O 1
ATOM 582 N N . LEU A 1 77 ? -1.189 27.114 4.994 1.00 81.44 77 LEU A N 1
ATOM 583 C CA . LEU A 1 77 ? -0.762 25.722 5.108 1.00 81.44 77 LEU A CA 1
ATOM 584 C C . LEU A 1 77 ? -1.710 24.907 5.996 1.00 81.44 77 LEU A C 1
ATOM 586 O O . LEU A 1 77 ? -2.089 23.799 5.623 1.00 81.44 77 LEU A O 1
ATOM 590 N N . ILE A 1 78 ? -2.122 25.448 7.149 1.00 85.19 78 ILE A N 1
ATOM 591 C CA . ILE A 1 78 ? -3.062 24.744 8.031 1.00 85.19 78 ILE A CA 1
ATOM 592 C C . ILE A 1 78 ? -4.432 24.583 7.365 1.00 85.19 78 ILE A C 1
ATOM 594 O O . ILE A 1 78 ? -5.012 23.502 7.432 1.00 85.19 78 ILE A O 1
ATOM 598 N N . ASP A 1 79 ? -4.907 25.600 6.640 1.00 85.50 79 ASP A N 1
ATOM 599 C CA . ASP A 1 79 ? -6.139 25.505 5.853 1.00 85.50 79 ASP A CA 1
ATOM 600 C C . ASP A 1 79 ? -6.039 24.419 4.770 1.00 85.50 79 ASP A C 1
ATOM 602 O O . ASP A 1 79 ? -6.996 23.675 4.553 1.00 85.50 79 ASP A O 1
ATOM 606 N N . GLU A 1 80 ? -4.891 24.287 4.100 1.00 86.44 80 GLU A N 1
ATOM 607 C CA . GLU A 1 80 ? -4.652 23.228 3.113 1.00 86.44 80 GLU A CA 1
ATOM 608 C C . GLU A 1 80 ? -4.646 21.831 3.747 1.00 86.44 80 GLU A C 1
ATOM 610 O O . GLU A 1 80 ? -5.259 20.914 3.196 1.00 86.44 80 GLU A O 1
ATOM 615 N N . ILE A 1 81 ? -4.029 21.667 4.922 1.00 85.94 81 ILE A N 1
ATOM 616 C CA . ILE A 1 81 ? -4.050 20.401 5.673 1.00 85.94 81 ILE A CA 1
ATOM 617 C C . ILE A 1 81 ? -5.479 20.061 6.111 1.00 85.94 81 ILE A C 1
ATOM 619 O O . ILE A 1 81 ? -5.923 18.925 5.950 1.00 85.94 81 ILE A O 1
ATOM 623 N N . LEU A 1 82 ? -6.230 21.031 6.634 1.00 89.81 82 LEU A N 1
ATOM 624 C CA . LEU A 1 82 ? -7.611 20.806 7.061 1.00 89.81 82 LEU A CA 1
ATOM 625 C C . LEU A 1 82 ? -8.521 20.453 5.883 1.00 89.81 82 LEU A C 1
ATOM 627 O O . LEU A 1 82 ? -9.353 19.560 6.020 1.00 89.81 82 LEU A O 1
ATOM 631 N N . ARG A 1 83 ? -8.347 21.092 4.721 1.00 88.38 83 ARG A N 1
ATOM 632 C CA . ARG A 1 83 ? -9.053 20.699 3.488 1.00 88.38 83 ARG A CA 1
ATOM 633 C C . ARG A 1 83 ? -8.674 19.297 3.044 1.00 88.38 83 ARG A C 1
ATOM 635 O O . ARG A 1 83 ? -9.542 18.543 2.622 1.00 88.38 83 ARG A O 1
ATOM 642 N N . LEU A 1 84 ? -7.401 18.923 3.173 1.00 87.38 84 LEU A N 1
ATOM 643 C CA . LEU A 1 84 ? -6.962 17.573 2.843 1.00 87.38 84 LEU A CA 1
ATOM 644 C C . LEU A 1 84 ? -7.732 16.531 3.662 1.00 87.38 84 LEU A C 1
ATOM 646 O O . LEU A 1 84 ? -8.228 15.580 3.076 1.00 87.38 84 LEU A O 1
ATOM 650 N N . PHE A 1 85 ? -7.900 16.718 4.970 1.00 87.44 85 PHE A N 1
ATOM 651 C CA . PHE A 1 85 ? -8.684 15.789 5.791 1.00 87.44 85 PHE A CA 1
ATOM 652 C C . PHE A 1 85 ? -10.194 15.882 5.541 1.00 87.44 85 PHE A C 1
ATOM 654 O O . PHE A 1 85 ? -10.844 14.861 5.353 1.00 87.44 85 PHE A O 1
ATOM 661 N N . ASN A 1 86 ? -10.743 17.098 5.531 1.00 89.25 86 ASN A N 1
ATOM 662 C CA . ASN A 1 86 ? -12.189 17.317 5.594 1.00 89.25 86 ASN A CA 1
ATOM 663 C C . ASN A 1 86 ? -12.889 17.224 4.228 1.00 89.25 86 ASN A C 1
ATOM 665 O O . ASN A 1 86 ? -14.088 16.958 4.190 1.00 89.25 86 ASN A O 1
ATOM 669 N N . ASP A 1 87 ? -12.166 17.438 3.120 1.00 86.31 87 ASP A N 1
ATOM 670 C CA . ASP A 1 87 ? -12.761 17.466 1.777 1.00 86.31 87 ASP A CA 1
ATOM 671 C C . ASP A 1 87 ? -12.468 16.197 0.954 1.00 86.31 87 ASP A C 1
ATOM 673 O O . ASP A 1 87 ? -13.223 15.895 0.031 1.00 86.31 87 ASP A O 1
ATOM 677 N N . SER A 1 88 ? -11.372 15.469 1.230 1.00 77.62 88 SER A N 1
ATOM 678 C CA . SER A 1 88 ? -10.924 14.358 0.365 1.00 77.62 88 SER A CA 1
ATOM 679 C C . SER A 1 88 ? -11.614 13.022 0.640 1.00 77.62 88 SER A C 1
ATOM 681 O O . SER A 1 88 ? -11.841 12.260 -0.294 1.00 77.62 88 SER A O 1
ATOM 683 N N . GLY A 1 89 ? -11.962 12.738 1.897 1.00 83.31 89 GLY A N 1
ATOM 684 C CA . GLY A 1 89 ? -12.534 11.451 2.297 1.00 83.31 89 GLY A CA 1
ATOM 685 C C . GLY A 1 89 ? -11.563 10.257 2.229 1.00 83.31 89 GLY A C 1
ATOM 686 O O . GLY A 1 89 ? -11.985 9.102 2.148 1.00 83.31 89 GLY A O 1
ATOM 687 N N . ASP A 1 90 ? -10.253 10.522 2.203 1.00 92.31 90 ASP A N 1
ATOM 688 C CA . ASP A 1 90 ? -9.231 9.511 1.897 1.00 92.31 90 ASP A CA 1
ATOM 689 C C . ASP A 1 90 ? -8.540 8.919 3.141 1.00 92.31 90 ASP A C 1
ATOM 691 O O . ASP A 1 90 ? -7.615 8.119 2.988 1.00 92.31 90 ASP A O 1
ATOM 695 N N . PHE A 1 91 ? -8.915 9.316 4.363 1.00 96.00 91 PHE A N 1
ATOM 696 C CA . PHE A 1 91 ? -8.164 8.987 5.583 1.00 96.00 91 PHE A CA 1
ATOM 697 C C . PHE A 1 91 ? -8.918 8.060 6.529 1.00 96.00 91 PHE A C 1
ATOM 699 O O . PHE A 1 91 ? -10.068 8.306 6.898 1.00 96.00 91 PHE A O 1
ATOM 706 N N . TYR A 1 92 ? -8.217 7.018 6.971 1.00 97.12 92 TYR A N 1
ATOM 707 C CA . TYR A 1 92 ? -8.781 5.935 7.766 1.00 97.12 92 TYR A CA 1
ATOM 708 C C . TYR A 1 92 ? -7.898 5.613 8.966 1.00 97.12 92 TYR A C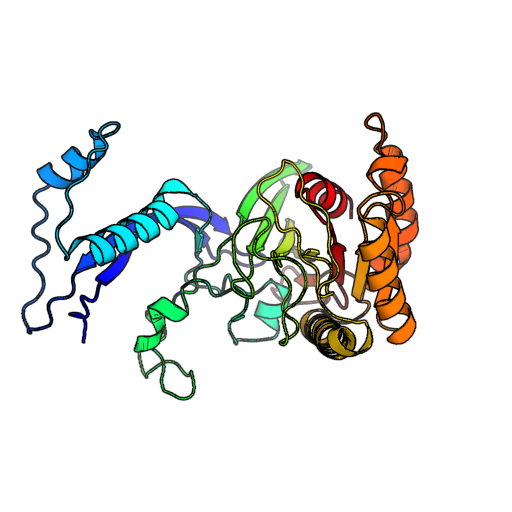 1
ATOM 710 O O . TYR A 1 92 ? -6.667 5.701 8.893 1.00 97.12 92 TYR A O 1
ATOM 718 N N . ILE A 1 93 ? -8.542 5.200 10.054 1.00 96.31 93 ILE A N 1
ATOM 719 C CA . ILE A 1 93 ? -7.903 4.788 11.305 1.00 96.31 93 ILE A CA 1
ATOM 720 C C . ILE A 1 93 ? -8.533 3.514 11.846 1.00 96.31 93 ILE A C 1
ATOM 722 O O . ILE A 1 93 ? -9.712 3.239 11.629 1.00 96.31 93 ILE A O 1
ATOM 726 N N . CYS A 1 94 ? -7.747 2.764 12.605 1.00 95.62 94 CYS A N 1
ATOM 727 C CA . CYS A 1 94 ? -8.228 1.708 13.479 1.00 95.62 94 CYS A CA 1
ATOM 728 C C . CYS A 1 94 ? -7.473 1.844 14.802 1.00 95.62 94 CYS A C 1
ATOM 730 O O . CYS A 1 94 ? -6.250 1.935 14.802 1.00 95.62 94 CYS A O 1
ATOM 732 N N . PHE A 1 95 ? -8.189 1.929 15.922 1.00 91.81 95 PHE A N 1
ATOM 733 C CA . PHE A 1 95 ? -7.558 2.212 17.218 1.00 91.81 95 PHE A CA 1
ATOM 734 C C . PHE A 1 95 ? -6.867 0.985 17.817 1.00 91.81 95 PHE A C 1
ATOM 736 O O . PHE A 1 95 ? -5.817 1.104 18.432 1.00 91.81 95 PHE A O 1
ATOM 743 N N . ASN A 1 96 ? -7.441 -0.199 17.609 1.00 90.94 96 ASN A N 1
ATOM 744 C CA . ASN A 1 96 ? -6.966 -1.434 18.235 1.00 90.94 96 ASN A CA 1
ATOM 745 C C . ASN A 1 96 ? -6.025 -2.244 17.333 1.00 90.94 96 ASN A C 1
ATOM 747 O O . ASN A 1 96 ? -5.458 -3.247 17.767 1.00 90.94 96 ASN A O 1
ATOM 751 N N . ARG A 1 97 ? -5.900 -1.859 16.058 1.00 91.75 97 ARG A N 1
ATOM 752 C CA . ARG A 1 97 ? -5.084 -2.553 15.060 1.00 91.75 97 ARG A CA 1
ATOM 753 C C . ARG A 1 97 ? -4.348 -1.568 14.188 1.00 91.75 97 ARG A C 1
ATOM 755 O O . ARG A 1 97 ? -4.877 -0.528 13.809 1.00 91.75 97 ARG A O 1
ATOM 762 N N . ASP A 1 98 ? -3.143 -1.954 13.799 1.00 94.06 98 ASP A N 1
ATOM 763 C CA . ASP A 1 98 ? -2.355 -1.158 12.882 1.00 94.06 98 ASP A CA 1
ATOM 764 C C . ASP A 1 98 ? -2.919 -1.275 11.460 1.00 94.06 98 ASP A C 1
ATOM 766 O O . ASP A 1 98 ? -2.738 -2.279 10.763 1.00 94.06 98 ASP A O 1
ATOM 770 N N . ILE A 1 99 ? -3.610 -0.218 11.027 1.00 95.25 99 ILE A N 1
ATOM 771 C CA . ILE A 1 99 ? -4.206 -0.124 9.693 1.00 95.25 99 ILE A CA 1
ATOM 772 C C . ILE A 1 99 ? -3.153 -0.073 8.573 1.00 95.25 99 ILE A C 1
ATOM 774 O O . ILE A 1 99 ? -3.477 -0.341 7.414 1.00 95.25 99 ILE A O 1
ATOM 778 N N . THR A 1 100 ? -1.890 0.230 8.893 1.00 96.50 100 THR A N 1
ATOM 779 C CA . THR A 1 100 ? -0.781 0.249 7.921 1.00 96.50 100 THR A CA 1
ATOM 780 C C . THR A 1 100 ? -0.335 -1.151 7.504 1.00 96.50 100 THR A C 1
ATOM 782 O O . THR A 1 100 ? 0.331 -1.300 6.478 1.00 96.50 100 THR A O 1
ATOM 785 N N . LEU A 1 101 ? -0.703 -2.175 8.275 1.00 96.19 101 LEU A N 1
ATOM 786 C CA . LEU A 1 101 ? -0.405 -3.572 7.990 1.00 96.19 101 LEU A CA 1
ATOM 787 C C . LEU A 1 101 ? -1.588 -4.234 7.279 1.00 96.19 101 LEU A C 1
ATOM 789 O O . LEU A 1 101 ? -2.749 -3.887 7.517 1.00 96.19 101 LEU A O 1
ATOM 793 N N . ASN A 1 102 ? -1.288 -5.201 6.412 1.00 95.44 102 ASN A N 1
ATOM 794 C CA . ASN A 1 102 ? -2.270 -6.171 5.930 1.00 95.44 102 ASN A CA 1
ATOM 795 C C . ASN A 1 102 ? -2.486 -7.288 6.959 1.00 95.44 102 ASN A C 1
ATOM 797 O O . ASN A 1 102 ? -1.719 -7.413 7.921 1.00 95.44 102 ASN A O 1
ATOM 801 N N . THR A 1 103 ? -3.515 -8.106 6.733 1.00 94.38 103 THR A N 1
ATOM 802 C CA . THR A 1 103 ? -3.901 -9.212 7.619 1.00 94.38 103 THR A CA 1
ATOM 803 C C . THR A 1 103 ? -2.703 -10.071 7.998 1.00 94.38 103 THR A C 1
ATOM 805 O O . THR A 1 103 ? -2.387 -10.184 9.175 1.00 94.38 103 THR A O 1
ATOM 808 N N . GLN A 1 104 ? -1.991 -10.624 7.011 1.00 94.94 104 GLN A N 1
ATOM 809 C CA . GLN A 1 104 ? -0.866 -11.532 7.251 1.00 94.94 104 GLN A CA 1
ATOM 810 C C . GLN A 1 104 ? 0.250 -10.865 8.059 1.00 94.94 104 GLN A C 1
ATOM 812 O O . GLN A 1 104 ? 0.774 -11.446 9.010 1.00 94.94 104 GLN A O 1
ATOM 817 N N . LYS A 1 105 ? 0.604 -9.616 7.729 1.00 94.81 105 LYS A N 1
ATOM 818 C CA . LYS A 1 105 ? 1.653 -8.899 8.460 1.00 94.81 105 LYS A CA 1
ATOM 819 C C . LYS A 1 105 ? 1.271 -8.642 9.915 1.00 94.81 105 LYS A C 1
ATOM 821 O O . LYS A 1 105 ? 2.149 -8.767 10.763 1.00 94.81 105 LYS A O 1
ATOM 826 N N . ASN A 1 106 ? -0.006 -8.399 10.207 1.00 92.62 106 ASN A N 1
ATOM 827 C CA . ASN A 1 106 ? -0.508 -8.261 11.578 1.00 92.62 106 ASN A CA 1
ATOM 828 C C . ASN A 1 106 ? -0.302 -9.521 12.443 1.00 92.62 106 ASN A C 1
ATOM 830 O O . ASN A 1 106 ? -0.208 -9.399 13.662 1.00 92.62 106 ASN A O 1
ATOM 834 N N . PHE A 1 107 ? -0.201 -10.714 11.843 1.00 91.25 107 PHE A N 1
ATOM 835 C CA . PHE A 1 107 ? 0.179 -11.941 12.562 1.00 91.25 107 PHE A CA 1
ATOM 836 C C . PHE A 1 107 ? 1.697 -12.071 12.735 1.00 91.25 107 PHE A C 1
ATOM 838 O O . PHE A 1 107 ? 2.169 -12.539 13.767 1.00 91.25 107 PHE A O 1
ATOM 845 N N . SER A 1 108 ? 2.471 -11.648 11.734 1.00 88.56 108 SER A N 1
ATOM 846 C CA . SER A 1 108 ? 3.927 -11.856 11.707 1.00 88.56 108 SER A CA 1
ATOM 847 C C . SER A 1 108 ? 4.753 -10.803 12.457 1.00 88.56 108 SER A C 1
ATOM 849 O O . SER A 1 108 ? 5.896 -11.069 12.828 1.00 88.56 108 SER A O 1
ATOM 851 N N . THR A 1 109 ? 4.234 -9.585 12.638 1.00 89.88 109 THR A N 1
ATOM 852 C CA . THR A 1 109 ? 5.013 -8.467 13.179 1.00 89.88 109 THR A CA 1
ATOM 853 C C . THR A 1 109 ? 4.159 -7.499 13.985 1.00 89.88 109 THR A C 1
ATOM 855 O O . THR A 1 109 ? 2.978 -7.304 13.720 1.00 89.88 109 THR A O 1
ATOM 858 N N . LYS A 1 110 ? 4.800 -6.855 14.962 1.00 84.38 110 LYS A N 1
ATOM 859 C CA . LYS A 1 110 ? 4.253 -5.713 15.709 1.00 84.38 110 LYS A CA 1
ATOM 860 C C . LYS A 1 110 ? 4.784 -4.370 15.201 1.00 84.38 110 LYS A C 1
ATOM 862 O O . LYS A 1 110 ? 4.459 -3.332 15.762 1.00 84.38 110 LYS A O 1
ATOM 867 N N . GLN A 1 111 ? 5.653 -4.381 14.190 1.00 88.62 111 GLN A N 1
ATOM 868 C CA . GLN A 1 111 ? 6.253 -3.165 13.654 1.00 88.62 111 GLN A CA 1
ATOM 869 C C . GLN A 1 111 ? 5.324 -2.510 12.636 1.00 88.62 111 GLN A C 1
ATOM 871 O O . GLN A 1 111 ? 4.971 -3.124 11.630 1.00 88.62 111 GLN A O 1
ATOM 876 N N . THR A 1 112 ? 5.008 -1.238 12.863 1.00 91.44 112 THR A N 1
ATOM 877 C CA . THR A 1 112 ? 4.217 -0.421 11.942 1.00 91.44 112 THR A CA 1
ATOM 878 C C . THR A 1 112 ? 4.898 -0.243 10.596 1.00 91.44 112 THR A C 1
ATOM 880 O O . THR A 1 112 ? 6.095 0.063 10.508 1.00 91.44 112 THR A O 1
ATOM 883 N N . ASN A 1 113 ? 4.122 -0.361 9.518 1.00 93.56 113 ASN A N 1
ATOM 884 C CA . ASN A 1 113 ? 4.644 -0.142 8.181 1.00 93.56 113 ASN A CA 1
ATOM 885 C C . ASN A 1 113 ? 4.748 1.357 7.888 1.00 93.56 113 ASN A C 1
ATOM 887 O O . ASN A 1 113 ? 3.790 2.028 7.493 1.00 93.56 113 ASN A O 1
ATOM 891 N N . LYS A 1 114 ? 5.973 1.873 8.017 1.00 92.81 114 LYS A N 1
ATOM 892 C CA . LYS A 1 114 ? 6.314 3.279 7.760 1.00 92.81 114 LYS A CA 1
ATOM 893 C C . LYS A 1 114 ? 5.920 3.746 6.353 1.00 92.81 114 LYS A C 1
ATOM 895 O O . LYS A 1 114 ? 5.666 4.933 6.178 1.00 92.81 114 LYS A O 1
ATOM 900 N N . CYS A 1 115 ? 5.819 2.847 5.368 1.00 93.44 115 CYS A N 1
ATOM 901 C CA . CYS A 1 115 ? 5.425 3.207 4.004 1.00 93.44 115 CYS A CA 1
ATOM 902 C C . CYS A 1 115 ? 3.971 3.677 3.909 1.00 93.44 115 CYS A C 1
ATOM 904 O O . CYS A 1 115 ? 3.662 4.396 2.962 1.00 93.44 115 CYS A O 1
ATOM 906 N N . PHE A 1 116 ? 3.104 3.286 4.849 1.00 96.38 116 PHE A N 1
ATOM 907 C CA . PHE A 1 116 ? 1.674 3.620 4.863 1.00 96.38 116 PHE A CA 1
ATOM 908 C C . PHE A 1 116 ? 1.254 4.445 6.092 1.00 96.38 116 PHE A C 1
ATOM 910 O O . PHE A 1 116 ? 0.075 4.763 6.233 1.00 96.38 116 PHE A O 1
ATOM 917 N N . PHE A 1 117 ? 2.205 4.815 6.958 1.00 96.00 117 PHE A N 1
ATOM 918 C CA . PHE A 1 117 ? 1.975 5.607 8.167 1.00 96.00 117 PHE A CA 1
ATOM 919 C C . PHE A 1 117 ? 1.981 7.108 7.841 1.00 96.00 117 PHE A C 1
ATOM 921 O O . PHE A 1 117 ? 3.007 7.786 7.927 1.00 96.00 117 PHE A O 1
ATOM 928 N N . TRP A 1 118 ? 0.820 7.630 7.450 1.00 94.88 118 TRP A N 1
ATOM 929 C CA . TRP A 1 118 ? 0.687 8.965 6.867 1.00 94.88 118 TRP A CA 1
ATOM 930 C C . TRP A 1 118 ? 1.037 10.104 7.831 1.00 94.88 118 TRP A C 1
ATOM 932 O O . TRP A 1 118 ? 1.832 10.983 7.500 1.00 94.88 118 TRP A O 1
ATOM 942 N N . ASN A 1 119 ? 0.499 10.073 9.049 1.00 94.06 119 ASN A N 1
ATOM 943 C CA . ASN A 1 119 ? 0.702 11.111 10.065 1.00 94.06 119 ASN A CA 1
ATOM 944 C C . ASN A 1 119 ? 2.000 10.942 10.869 1.00 94.06 119 ASN A C 1
ATOM 946 O O . ASN A 1 119 ? 2.198 11.663 11.843 1.00 94.06 119 ASN A O 1
ATOM 950 N N . ARG A 1 120 ? 2.918 10.046 10.476 1.00 93.00 120 ARG A N 1
ATOM 951 C CA . ARG A 1 120 ? 4.152 9.791 11.239 1.00 93.00 120 ARG A CA 1
ATOM 952 C C . ARG A 1 120 ? 4.971 11.058 11.488 1.00 93.00 120 ARG A C 1
ATOM 954 O O . ARG A 1 120 ? 5.461 11.258 12.590 1.00 93.00 120 ARG A O 1
ATOM 961 N N . ALA A 1 121 ? 5.107 11.917 10.477 1.00 89.81 121 ALA A N 1
ATOM 962 C CA . ALA A 1 121 ? 5.845 13.173 10.608 1.00 89.81 121 ALA A CA 1
ATOM 963 C C . ALA A 1 121 ? 5.171 14.164 11.575 1.00 89.81 121 ALA A C 1
ATOM 965 O O . ALA A 1 121 ? 5.859 14.954 12.205 1.00 89.81 121 ALA A O 1
ATOM 966 N N . MET A 1 122 ? 3.841 14.104 11.717 1.00 90.50 122 MET A N 1
ATOM 967 C CA . MET A 1 122 ? 3.084 14.934 12.666 1.00 90.50 122 MET A CA 1
ATOM 968 C C . MET A 1 122 ? 3.221 14.438 14.107 1.00 90.50 122 MET A C 1
ATOM 970 O O . MET A 1 122 ? 2.980 15.192 15.039 1.00 90.50 122 MET A O 1
ATOM 974 N N . LEU A 1 123 ? 3.599 13.172 14.280 1.00 92.31 123 LEU A N 1
ATOM 975 C CA . LEU A 1 123 ? 3.822 12.540 15.575 1.00 92.31 123 LEU A CA 1
ATOM 976 C C . LEU A 1 123 ? 5.304 12.530 15.967 1.00 92.31 123 LEU A C 1
ATOM 978 O O . LEU A 1 123 ? 5.650 11.856 16.926 1.00 92.31 123 LEU A O 1
ATOM 982 N N . ALA A 1 124 ? 6.182 13.227 15.232 1.00 90.44 124 ALA A N 1
ATOM 983 C CA . ALA A 1 124 ? 7.632 13.161 15.429 1.00 90.44 124 ALA A CA 1
ATOM 984 C C . ALA A 1 124 ? 8.060 13.490 16.869 1.00 90.44 124 ALA A C 1
ATOM 986 O O . ALA A 1 124 ? 8.951 12.831 17.390 1.00 90.44 124 ALA A O 1
ATOM 987 N N . ASP A 1 125 ? 7.363 14.421 17.526 1.00 90.31 125 ASP A N 1
ATOM 988 C CA . ASP A 1 125 ? 7.625 14.839 18.910 1.00 90.31 125 ASP A CA 1
ATOM 989 C C . ASP A 1 125 ? 7.339 13.737 19.953 1.00 90.31 125 ASP A C 1
ATOM 991 O O . ASP A 1 125 ? 7.704 13.877 21.118 1.00 90.31 125 ASP A O 1
ATOM 995 N N . LEU A 1 126 ? 6.680 12.642 19.552 1.00 92.56 126 LEU A N 1
ATOM 996 C CA . LEU A 1 126 ? 6.408 11.469 20.392 1.00 92.56 126 LEU A CA 1
ATOM 997 C C . LEU A 1 126 ? 7.459 10.362 20.235 1.00 92.56 126 LEU A C 1
ATOM 999 O O . LEU A 1 126 ? 7.323 9.308 20.852 1.00 92.56 126 LEU A O 1
ATOM 1003 N N . TYR A 1 127 ? 8.485 10.570 19.408 1.00 91.75 127 TYR A N 1
ATOM 1004 C CA . TYR A 1 127 ? 9.566 9.611 19.192 1.00 91.75 127 TYR A CA 1
ATOM 1005 C C . TYR A 1 127 ? 10.901 10.172 19.685 1.00 91.75 127 TYR A C 1
ATOM 1007 O O . TYR A 1 127 ? 11.139 11.377 19.640 1.00 91.75 127 TYR A O 1
ATOM 1015 N N . ASP A 1 128 ? 11.787 9.285 20.131 1.00 90.25 128 ASP A N 1
ATOM 1016 C CA . ASP A 1 128 ? 13.181 9.617 20.413 1.00 90.25 128 ASP A CA 1
ATOM 1017 C C . ASP A 1 128 ? 14.022 9.733 19.123 1.00 90.25 128 ASP A C 1
ATOM 1019 O O . ASP A 1 128 ? 13.572 9.412 18.016 1.00 90.25 128 ASP A O 1
ATOM 1023 N N . ASP A 1 129 ? 15.283 10.154 19.266 1.00 88.06 129 ASP A N 1
ATOM 1024 C CA . ASP A 1 129 ? 16.230 10.298 18.148 1.00 88.06 129 ASP A CA 1
ATOM 1025 C C . ASP A 1 129 ? 16.514 8.972 17.415 1.00 88.06 129 ASP A C 1
ATOM 1027 O O . ASP A 1 129 ? 16.925 8.965 16.252 1.00 88.06 129 ASP A O 1
ATOM 1031 N N . ASN A 1 130 ? 16.273 7.836 18.077 1.00 85.44 130 ASN A N 1
ATOM 1032 C CA . ASN A 1 130 ? 16.433 6.498 17.512 1.00 85.44 130 ASN A CA 1
ATOM 1033 C C . ASN A 1 130 ? 15.150 6.007 16.806 1.00 85.44 130 ASN A C 1
ATOM 1035 O O . ASN A 1 130 ? 15.158 4.961 16.149 1.00 85.44 130 ASN A O 1
ATOM 1039 N N . GLY A 1 131 ? 14.054 6.766 16.895 1.00 83.75 131 GLY A N 1
ATOM 1040 C CA . GLY A 1 131 ? 12.766 6.468 16.285 1.00 83.75 131 GLY A CA 1
ATOM 1041 C C . GLY A 1 131 ? 11.884 5.506 17.083 1.00 83.75 131 GLY A C 1
ATOM 1042 O O . GLY A 1 131 ? 10.978 4.917 16.481 1.00 83.75 131 GLY A O 1
ATOM 1043 N N . PHE A 1 132 ? 12.125 5.343 18.385 1.00 86.75 132 PHE A N 1
ATOM 1044 C CA . PHE A 1 132 ? 11.255 4.619 19.314 1.00 86.75 132 PHE A CA 1
ATOM 1045 C C . PHE A 1 132 ? 10.258 5.571 19.991 1.00 86.75 132 PHE A C 1
ATOM 1047 O O . PHE A 1 132 ? 10.621 6.712 20.272 1.00 86.75 132 PHE A O 1
ATOM 1054 N N . PRO A 1 133 ? 9.012 5.135 20.256 1.00 89.50 133 PRO A N 1
ATOM 1055 C CA . PRO A 1 133 ? 8.065 5.907 21.054 1.00 89.50 133 PRO A CA 1
ATOM 1056 C C . PRO A 1 133 ? 8.649 6.308 22.410 1.00 89.50 133 PRO A C 1
ATOM 1058 O O . PRO A 1 133 ? 9.306 5.505 23.078 1.00 89.50 133 PRO A O 1
ATOM 1061 N N . LEU A 1 134 ? 8.385 7.541 22.836 1.00 92.88 134 LEU A N 1
ATOM 1062 C CA . LEU A 1 134 ? 8.733 7.990 24.179 1.00 92.88 134 LEU A CA 1
ATOM 1063 C C . LEU A 1 134 ? 7.914 7.205 25.225 1.00 92.88 134 LEU A C 1
ATOM 1065 O O . LEU A 1 134 ? 6.747 6.886 24.971 1.00 92.88 134 LEU A O 1
ATOM 1069 N N . PRO A 1 135 ? 8.464 6.924 26.421 1.00 91.56 135 PRO A N 1
ATOM 1070 C CA . PRO A 1 135 ? 7.756 6.155 27.443 1.00 91.56 135 PRO A CA 1
ATOM 1071 C C . PRO A 1 135 ? 6.379 6.746 27.785 1.00 91.56 135 PRO A C 1
ATOM 1073 O O . PRO A 1 135 ? 6.279 7.912 28.167 1.00 91.56 135 PRO A O 1
ATOM 1076 N N . GLY A 1 136 ? 5.321 5.936 27.671 1.00 89.69 136 GLY A N 1
ATOM 1077 C CA . GLY A 1 136 ? 3.946 6.344 27.987 1.00 89.69 136 GLY A CA 1
ATOM 1078 C C . GLY A 1 136 ? 3.232 7.124 26.878 1.00 89.69 136 GLY A C 1
ATOM 1079 O O . GLY A 1 136 ? 2.144 7.649 27.115 1.00 89.69 136 GLY A O 1
ATOM 1080 N N . THR A 1 137 ? 3.819 7.212 25.679 1.00 91.12 137 THR A N 1
ATOM 1081 C CA . THR A 1 137 ? 3.189 7.867 24.518 1.00 91.12 137 THR A CA 1
ATOM 1082 C C . THR A 1 137 ? 2.518 6.896 23.552 1.00 91.12 137 THR A C 1
ATOM 1084 O O . THR A 1 137 ? 1.819 7.349 22.651 1.00 91.12 137 THR A O 1
ATOM 1087 N N . ASP A 1 138 ? 2.665 5.583 23.753 1.00 87.62 138 ASP A N 1
ATOM 1088 C CA . ASP A 1 138 ? 2.145 4.548 22.852 1.00 87.62 138 ASP A CA 1
ATOM 1089 C C . ASP A 1 138 ? 0.640 4.709 22.571 1.00 87.62 138 ASP A C 1
ATOM 1091 O O . ASP A 1 138 ? 0.224 4.679 21.415 1.00 87.62 138 ASP A O 1
ATOM 1095 N N . ASP A 1 139 ? -0.159 5.004 23.602 1.00 88.62 139 ASP A N 1
ATOM 1096 C CA . ASP A 1 139 ? -1.614 5.203 23.485 1.00 88.62 139 ASP A CA 1
ATOM 1097 C C . ASP A 1 139 ? -2.003 6.446 22.658 1.00 88.62 139 ASP A C 1
ATOM 1099 O O . ASP A 1 139 ? -3.137 6.567 22.189 1.00 88.62 139 ASP A O 1
ATOM 1103 N N . TRP A 1 140 ? -1.071 7.383 22.467 1.00 89.75 140 TRP A N 1
ATOM 1104 C CA . TRP A 1 140 ? -1.265 8.602 21.675 1.00 89.75 140 TRP A CA 1
ATOM 1105 C C . TRP A 1 140 ? -0.833 8.431 20.215 1.00 89.75 140 TRP A C 1
ATOM 1107 O O . TRP A 1 140 ? -1.125 9.285 19.372 1.00 89.75 140 TRP A O 1
ATOM 1117 N N . ILE A 1 141 ? -0.144 7.335 19.895 1.00 92.50 141 ILE A N 1
ATOM 1118 C CA . ILE A 1 141 ? 0.374 7.055 18.560 1.00 92.50 141 ILE A CA 1
ATOM 1119 C C . ILE A 1 141 ? -0.640 6.186 17.818 1.00 92.50 141 ILE A C 1
ATOM 1121 O O . ILE A 1 141 ? -0.609 4.961 17.869 1.00 92.50 141 ILE A O 1
ATOM 1125 N N . VAL A 1 142 ? -1.527 6.841 17.068 1.00 93.44 142 VAL A N 1
ATOM 1126 C CA . VAL A 1 142 ? -2.502 6.161 16.204 1.00 93.44 142 VAL A CA 1
ATOM 1127 C C . VAL A 1 142 ? -2.120 6.358 14.733 1.00 93.44 142 VAL A C 1
ATOM 1129 O O . VAL A 1 142 ? -2.166 7.492 14.233 1.00 93.44 142 VAL A O 1
ATOM 1132 N N . PRO A 1 143 ? -1.743 5.285 14.011 1.00 95.50 143 PRO A N 1
ATOM 1133 C CA . PRO A 1 143 ? -1.471 5.365 12.585 1.00 95.50 143 PRO A CA 1
ATOM 1134 C C . PRO A 1 143 ? -2.709 5.720 11.761 1.00 95.50 143 PRO A C 1
ATOM 1136 O O . PRO A 1 143 ? -3.729 5.035 11.800 1.00 95.50 143 PRO A O 1
ATOM 1139 N N . ILE A 1 144 ? -2.587 6.779 10.962 1.00 95.81 144 ILE A N 1
ATOM 1140 C CA . ILE A 1 144 ? -3.544 7.149 9.920 1.00 95.81 144 ILE A CA 1
ATOM 1141 C C . ILE A 1 144 ? -3.025 6.605 8.591 1.00 95.81 144 ILE A C 1
ATOM 1143 O O . ILE A 1 144 ? -1.869 6.841 8.225 1.00 95.81 144 ILE A O 1
ATOM 1147 N N . CYS A 1 145 ? -3.891 5.924 7.843 1.00 95.75 145 CYS A N 1
ATOM 1148 C CA . CYS A 1 145 ? -3.599 5.499 6.480 1.00 95.75 145 CYS A CA 1
ATOM 1149 C C . CYS A 1 145 ? -4.418 6.314 5.476 1.00 95.75 145 CYS A C 1
ATOM 1151 O O . CYS A 1 145 ? -5.612 6.541 5.670 1.00 95.75 145 CYS A O 1
ATOM 1153 N N . GLN A 1 146 ? -3.770 6.735 4.388 1.00 95.50 146 GLN A N 1
ATOM 1154 C CA . GLN A 1 146 ? -4.451 7.321 3.239 1.00 95.50 146 GLN A CA 1
ATOM 1155 C C . GLN A 1 146 ? -4.792 6.225 2.227 1.00 95.50 146 GLN A C 1
ATOM 1157 O O . GLN A 1 146 ? -3.924 5.423 1.879 1.00 95.50 146 GLN A O 1
ATOM 1162 N N . GLY A 1 147 ? -6.000 6.230 1.673 1.00 94.44 147 GLY A N 1
ATOM 1163 C CA . GLY A 1 147 ? -6.365 5.338 0.581 1.00 94.44 147 GLY A CA 1
ATOM 1164 C C . GLY A 1 147 ? -7.866 5.142 0.454 1.00 94.44 147 GLY A C 1
ATOM 1165 O O . GLY A 1 147 ? -8.582 6.102 0.201 1.00 94.44 147 GLY A O 1
ATOM 1166 N N . PHE A 1 148 ? -8.338 3.902 0.562 1.00 95.62 148 PHE A N 1
ATOM 1167 C CA . PHE A 1 148 ? -9.759 3.581 0.428 1.00 95.62 148 PHE A CA 1
ATOM 1168 C C . PHE A 1 148 ? -10.123 2.353 1.254 1.00 95.62 148 PHE A C 1
ATOM 1170 O O . PHE A 1 148 ? -9.407 1.353 1.203 1.00 95.62 148 PHE A O 1
ATOM 1177 N N . VAL A 1 149 ? -11.246 2.405 1.964 1.00 96.88 149 VAL A N 1
ATOM 1178 C CA . VAL A 1 149 ? -11.784 1.259 2.700 1.00 96.88 149 VAL A CA 1
ATOM 1179 C C . VAL A 1 149 ? -13.274 1.143 2.430 1.00 96.88 149 VAL A C 1
ATOM 1181 O O . VAL A 1 149 ? -14.012 2.122 2.521 1.00 96.88 149 VAL A O 1
ATOM 1184 N N . VAL A 1 150 ? -13.731 -0.067 2.120 1.00 95.75 150 VAL A N 1
ATOM 1185 C CA . VAL A 1 150 ? -15.159 -0.373 2.032 1.00 95.75 150 VAL A CA 1
ATOM 1186 C C . VAL A 1 150 ? -15.423 -1.791 2.507 1.00 95.75 150 VAL A C 1
ATOM 1188 O O . VAL A 1 150 ? -14.656 -2.707 2.219 1.00 95.75 150 VAL A O 1
ATOM 1191 N N . GLU A 1 151 ? -16.540 -1.973 3.199 1.00 96.19 151 GLU A N 1
ATOM 1192 C CA . GLU A 1 151 ? -17.065 -3.281 3.561 1.00 96.19 151 GLU A CA 1
ATOM 1193 C C . GLU A 1 151 ? -18.468 -3.457 2.977 1.00 96.19 151 GLU A C 1
ATOM 1195 O O . GLU A 1 151 ? -19.299 -2.539 2.980 1.00 96.19 151 GLU A O 1
ATOM 1200 N N . LYS A 1 152 ? -18.734 -4.647 2.444 1.00 95.50 152 LYS A N 1
ATOM 1201 C CA . LYS A 1 152 ? -20.053 -5.061 1.977 1.00 95.50 152 LYS A CA 1
ATOM 1202 C C . LYS A 1 152 ? -20.391 -6.426 2.546 1.00 95.50 152 LYS A C 1
ATOM 1204 O O . LYS A 1 152 ? -19.583 -7.345 2.508 1.00 95.50 152 LYS A O 1
ATOM 1209 N N . LYS A 1 153 ? -21.616 -6.543 3.043 1.00 94.56 153 LYS A N 1
ATOM 1210 C CA . LYS A 1 153 ? -22.190 -7.785 3.549 1.00 94.56 153 LYS A CA 1
ATOM 1211 C C . LYS A 1 153 ? -23.171 -8.321 2.520 1.00 94.56 153 LYS A C 1
ATOM 1213 O O . LYS A 1 153 ? -23.999 -7.568 2.005 1.00 94.56 153 LYS A O 1
ATOM 1218 N N . VAL A 1 154 ? -23.042 -9.599 2.205 1.00 94.31 154 VAL A N 1
ATOM 1219 C CA . VAL A 1 154 ? -23.864 -10.313 1.234 1.00 94.31 154 VAL A CA 1
ATOM 1220 C C . VAL A 1 154 ? -24.469 -11.514 1.943 1.00 94.31 154 VAL A C 1
ATOM 1222 O O . VAL A 1 154 ? -23.746 -12.372 2.444 1.00 94.31 154 VAL A O 1
ATOM 1225 N N . SER A 1 155 ? -25.796 -11.576 1.993 1.00 92.81 155 SER A N 1
ATOM 1226 C CA . SER A 1 155 ? -26.504 -12.753 2.492 1.00 92.81 155 SER A CA 1
ATOM 1227 C C . SER A 1 155 ? -26.425 -13.871 1.453 1.00 92.81 155 SER A C 1
ATOM 1229 O O . SER A 1 155 ? -26.808 -13.680 0.299 1.00 92.81 155 SER A O 1
ATOM 1231 N N . LEU A 1 156 ? -25.903 -15.020 1.866 1.00 88.44 156 LEU A N 1
ATOM 1232 C CA . LEU A 1 156 ? -25.862 -16.260 1.100 1.00 88.44 156 LEU A CA 1
ATOM 1233 C C . LEU A 1 156 ? -27.044 -17.164 1.491 1.00 88.44 156 LEU A C 1
ATOM 1235 O O . LEU A 1 156 ? -27.824 -16.852 2.394 1.00 88.44 156 LEU A O 1
ATOM 1239 N N . GLU A 1 157 ? -27.178 -18.300 0.808 1.00 85.06 157 GLU A N 1
ATOM 1240 C CA . GLU A 1 157 ? -28.145 -19.339 1.172 1.00 85.06 157 GLU A CA 1
ATOM 1241 C C . GLU A 1 157 ? -27.901 -19.858 2.605 1.00 85.06 157 GLU A C 1
ATOM 1243 O O . GLU A 1 157 ? -26.797 -19.759 3.143 1.00 85.06 157 GLU A O 1
ATOM 1248 N N . ALA A 1 158 ? -28.947 -20.410 3.231 1.00 80.94 158 ALA A N 1
ATOM 1249 C CA . ALA A 1 158 ? -28.902 -20.958 4.594 1.00 80.94 158 ALA A CA 1
ATOM 1250 C C . ALA A 1 158 ? -28.451 -19.955 5.685 1.00 80.94 158 ALA A C 1
ATOM 1252 O O . ALA A 1 158 ? -27.638 -20.293 6.541 1.00 80.94 158 ALA A O 1
ATOM 1253 N N . GLU A 1 159 ? -28.972 -18.719 5.648 1.00 79.50 159 GLU A N 1
ATOM 1254 C CA . GLU A 1 159 ? -28.756 -17.668 6.671 1.00 79.50 159 GLU A CA 1
ATOM 1255 C C . GLU A 1 159 ? -27.280 -17.309 6.932 1.00 79.50 159 GLU A C 1
ATOM 1257 O O . GLU A 1 159 ? -26.916 -16.787 7.985 1.00 79.50 159 GLU A O 1
ATOM 1262 N N . THR A 1 160 ? -26.407 -17.559 5.957 1.00 87.44 160 THR A N 1
ATOM 1263 C CA . THR A 1 160 ? -24.978 -17.258 6.076 1.00 87.44 160 THR A CA 1
ATOM 1264 C C . THR A 1 160 ? -24.675 -15.846 5.574 1.00 87.44 160 THR A C 1
ATOM 1266 O O . THR A 1 160 ? -25.140 -15.450 4.509 1.00 87.44 160 THR A O 1
ATOM 1269 N N . GLU A 1 161 ? -23.848 -15.086 6.294 1.00 91.50 161 GLU A N 1
ATOM 1270 C CA . GLU A 1 161 ? -23.348 -13.777 5.848 1.00 91.50 161 GLU A CA 1
ATOM 1271 C C . GLU A 1 161 ? -21.909 -13.899 5.320 1.00 91.50 161 GLU A C 1
ATOM 1273 O O . GLU A 1 161 ? -21.009 -14.352 6.031 1.00 91.50 161 GLU A O 1
ATOM 1278 N N . LEU A 1 162 ? -21.688 -13.471 4.074 1.00 94.31 162 LEU A N 1
ATOM 1279 C CA . LEU A 1 162 ? -20.363 -13.225 3.508 1.00 94.31 162 LEU A CA 1
ATOM 1280 C C . LEU A 1 162 ? -20.033 -11.741 3.647 1.00 94.31 162 LEU A C 1
ATOM 1282 O O . LEU A 1 162 ? -20.724 -10.882 3.098 1.00 94.31 162 LE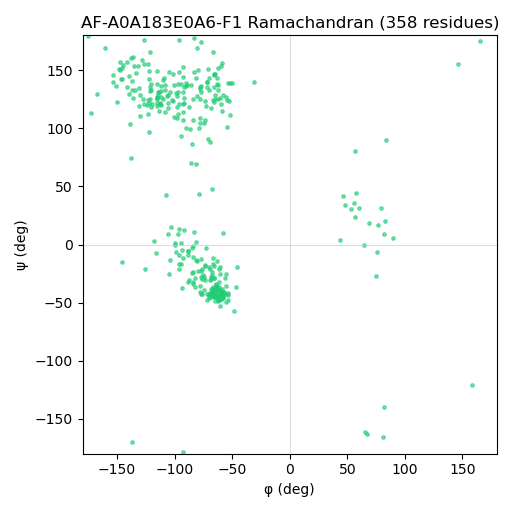U A O 1
ATOM 1286 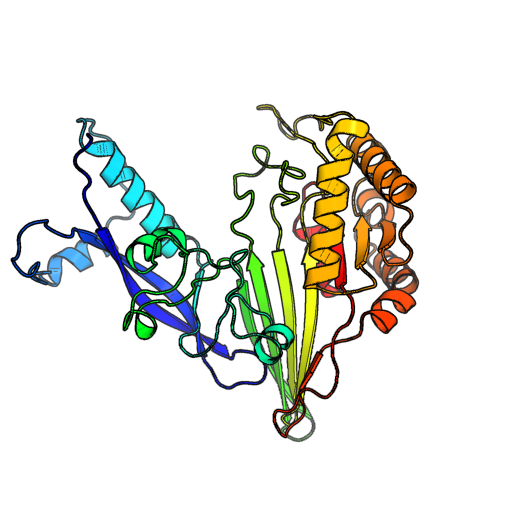N N . LYS A 1 163 ? -18.939 -11.440 4.336 1.00 95.00 163 LYS A N 1
ATOM 1287 C CA . LYS A 1 163 ? -18.406 -10.084 4.466 1.00 95.00 163 LYS A CA 1
ATOM 1288 C C . LYS A 1 163 ? -17.209 -9.921 3.536 1.00 95.00 163 LYS A C 1
ATOM 1290 O O . LYS A 1 163 ? -16.261 -10.700 3.608 1.00 95.00 163 LYS A O 1
ATOM 1295 N N . ILE A 1 164 ? -17.268 -8.920 2.666 1.00 95.94 164 ILE A N 1
ATOM 1296 C CA . ILE A 1 164 ? -16.225 -8.565 1.705 1.00 95.94 164 ILE A CA 1
ATOM 1297 C C . ILE A 1 164 ? -15.677 -7.201 2.108 1.00 95.94 164 ILE A C 1
ATOM 1299 O O . ILE A 1 164 ? -16.398 -6.204 2.039 1.00 95.94 164 ILE A O 1
ATOM 1303 N N . THR A 1 165 ? -14.411 -7.155 2.499 1.00 96.44 165 THR A N 1
ATOM 1304 C CA . THR A 1 165 ? -13.722 -5.926 2.893 1.00 96.44 165 THR A CA 1
ATOM 1305 C C . THR A 1 165 ? -12.601 -5.646 1.902 1.00 96.44 165 THR A C 1
ATOM 1307 O O . THR A 1 165 ? -11.761 -6.503 1.649 1.00 96.44 165 THR A O 1
ATOM 1310 N N . LEU A 1 166 ? -12.585 -4.447 1.329 1.00 96.88 166 LEU A N 1
ATOM 1311 C CA . LEU A 1 166 ? -11.531 -3.974 0.438 1.00 96.88 166 LEU A CA 1
ATOM 1312 C C . LEU A 1 166 ? -10.788 -2.838 1.135 1.00 96.88 166 LEU A C 1
ATOM 1314 O O . LEU A 1 166 ? -11.398 -1.823 1.473 1.00 96.88 166 LEU A O 1
ATOM 1318 N N . ILE A 1 167 ? -9.479 -2.996 1.313 1.00 97.44 167 ILE A N 1
ATOM 1319 C CA . ILE A 1 167 ? -8.600 -1.991 1.914 1.00 97.44 167 ILE A CA 1
ATOM 1320 C C . ILE A 1 167 ? -7.506 -1.658 0.909 1.00 97.44 167 ILE A C 1
ATOM 1322 O O . ILE A 1 167 ? -6.759 -2.526 0.481 1.00 97.44 167 ILE A O 1
ATOM 1326 N N . SER A 1 168 ? -7.389 -0.395 0.522 1.00 97.25 168 SER A N 1
ATOM 1327 C CA . SER A 1 168 ? -6.276 0.113 -0.277 1.00 97.25 168 SER A CA 1
ATOM 1328 C C . SER A 1 168 ? -5.483 1.124 0.531 1.00 97.25 168 SER A C 1
ATOM 1330 O O . SER A 1 168 ? -6.044 2.110 1.001 1.00 97.25 168 SER A O 1
ATOM 1332 N N . ARG A 1 169 ? -4.176 0.901 0.650 1.00 96.81 169 ARG A N 1
ATOM 1333 C CA . ARG A 1 169 ? -3.223 1.723 1.401 1.00 96.81 169 ARG A CA 1
ATOM 1334 C C . ARG A 1 169 ? -2.290 2.409 0.418 1.00 96.81 169 ARG A C 1
ATOM 1336 O O . ARG A 1 169 ? -1.595 1.746 -0.355 1.00 96.81 169 ARG A O 1
ATOM 1343 N N . ARG A 1 170 ? -2.274 3.738 0.406 1.00 94.75 170 ARG A N 1
ATOM 1344 C CA . ARG A 1 170 ? -1.404 4.537 -0.461 1.00 94.75 170 ARG A CA 1
ATOM 1345 C C . ARG A 1 170 ? -0.113 4.872 0.268 1.00 94.75 170 ARG A C 1
ATOM 1347 O O . ARG A 1 170 ? -0.137 5.353 1.397 1.00 94.75 170 ARG A O 1
ATOM 1354 N N . SER A 1 171 ? 1.017 4.653 -0.399 1.00 94.75 171 SER A N 1
ATOM 1355 C CA . SER A 1 171 ? 2.307 4.953 0.205 1.00 94.75 171 SER A CA 1
ATOM 1356 C C . SER A 1 171 ? 2.560 6.452 0.349 1.00 94.75 171 SER A C 1
ATOM 1358 O O . SER A 1 171 ? 2.231 7.239 -0.543 1.00 94.75 171 SER A O 1
ATOM 1360 N N . VAL A 1 172 ? 3.213 6.817 1.451 1.00 93.00 172 VAL A N 1
ATOM 1361 C CA . VAL A 1 172 ? 3.749 8.161 1.708 1.00 93.00 172 VAL A CA 1
ATOM 1362 C C . VAL A 1 172 ? 5.050 8.419 0.942 1.00 93.00 172 VAL A C 1
ATOM 1364 O O . VAL A 1 172 ? 5.405 9.569 0.676 1.00 93.00 172 VAL A O 1
ATOM 1367 N N . ASN A 1 173 ? 5.760 7.356 0.553 1.00 90.25 173 ASN A N 1
ATOM 1368 C CA . ASN A 1 173 ? 7.038 7.465 -0.137 1.00 90.25 173 ASN A CA 1
ATOM 1369 C C . ASN A 1 173 ? 6.827 7.962 -1.566 1.00 90.25 173 ASN A C 1
ATOM 1371 O O . ASN A 1 173 ? 5.886 7.566 -2.258 1.00 90.25 173 ASN A O 1
ATOM 1375 N N . ARG A 1 174 ? 7.725 8.845 -2.017 1.00 84.50 174 ARG A N 1
ATOM 1376 C CA . ARG A 1 174 ? 7.679 9.466 -3.352 1.00 84.50 174 ARG A CA 1
ATOM 1377 C C . ARG A 1 174 ? 6.285 10.022 -3.709 1.00 84.50 174 ARG A C 1
ATOM 1379 O O . ARG A 1 174 ? 5.880 10.017 -4.876 1.00 84.50 174 ARG A O 1
ATOM 1386 N N . ALA A 1 175 ? 5.556 10.524 -2.708 1.00 75.94 175 ALA A N 1
ATOM 1387 C CA . ALA A 1 175 ? 4.269 11.175 -2.899 1.00 75.94 175 ALA A CA 1
ATOM 1388 C C . ALA A 1 175 ? 4.420 12.473 -3.713 1.00 75.94 175 ALA A C 1
ATOM 1390 O O . ALA A 1 175 ? 5.428 13.181 -3.644 1.00 75.94 175 ALA A O 1
ATOM 1391 N N . GLY A 1 176 ? 3.407 12.786 -4.517 1.00 67.56 176 GLY A N 1
ATOM 1392 C CA . GLY A 1 176 ? 3.341 14.030 -5.271 1.00 67.56 176 GLY A CA 1
ATOM 1393 C C . GLY A 1 176 ? 2.292 13.997 -6.371 1.00 67.56 176 GLY A C 1
ATOM 1394 O O . GLY A 1 176 ? 1.638 12.981 -6.615 1.00 67.56 176 GLY A O 1
ATOM 1395 N N . VAL A 1 177 ? 2.113 15.141 -7.024 1.00 63.06 177 VAL A N 1
ATOM 1396 C CA . VAL A 1 177 ? 1.095 15.299 -8.062 1.00 63.06 177 VAL A CA 1
ATOM 1397 C C . VAL A 1 177 ? 1.456 14.533 -9.335 1.00 63.06 177 VAL A C 1
ATOM 1399 O O . VAL A 1 177 ? 2.628 14.354 -9.695 1.00 63.06 177 VAL A O 1
ATOM 1402 N N . ARG A 1 178 ? 0.404 14.120 -10.045 1.00 58.56 178 ARG A N 1
ATOM 1403 C CA . ARG A 1 178 ? 0.478 13.525 -11.381 1.00 58.56 178 ARG A CA 1
ATOM 1404 C C . ARG A 1 178 ? 1.339 14.413 -12.296 1.00 58.56 178 ARG A C 1
ATOM 1406 O O . ARG A 1 178 ? 1.244 15.633 -12.230 1.00 58.56 178 ARG A O 1
ATOM 1413 N N . TYR A 1 179 ? 2.186 13.793 -13.120 1.00 58.91 179 TYR A N 1
ATOM 1414 C CA . TYR A 1 179 ? 3.194 14.422 -14.000 1.00 58.91 179 TYR A CA 1
ATOM 1415 C C . TYR A 1 179 ? 4.463 14.974 -13.319 1.00 58.91 179 TYR A C 1
ATOM 1417 O O . TYR A 1 179 ? 5.516 14.945 -13.953 1.00 58.91 179 TYR A O 1
ATOM 1425 N N . LEU A 1 180 ? 4.424 15.381 -12.041 1.00 65.88 180 LEU A N 1
ATOM 1426 C CA . LEU A 1 180 ? 5.632 15.839 -11.325 1.00 65.88 180 LEU A CA 1
ATOM 1427 C C . LEU A 1 180 ? 6.408 14.703 -10.651 1.00 65.88 180 LEU A C 1
ATOM 1429 O O . LEU A 1 180 ? 7.630 14.783 -10.530 1.00 65.88 180 LEU A O 1
ATOM 1433 N N . LYS A 1 181 ? 5.722 13.638 -10.220 1.00 77.69 181 LYS A N 1
ATOM 1434 C CA . LYS A 1 181 ? 6.356 12.449 -9.634 1.00 77.69 181 LYS A CA 1
ATOM 1435 C C . LYS A 1 181 ? 5.968 11.202 -10.426 1.00 77.69 181 LYS A C 1
ATOM 1437 O O . LYS A 1 181 ? 4.807 10.797 -10.455 1.00 77.69 181 LYS A O 1
ATOM 1442 N N . ARG A 1 182 ? 6.957 10.617 -11.102 1.00 87.25 182 ARG A N 1
ATOM 1443 C CA . ARG A 1 182 ? 6.870 9.386 -11.899 1.00 87.25 182 ARG A CA 1
ATOM 1444 C C . ARG A 1 182 ? 8.101 8.526 -11.637 1.00 87.25 182 ARG A C 1
ATOM 1446 O O . ARG A 1 182 ? 9.120 9.024 -11.154 1.00 87.25 182 ARG A O 1
ATOM 1453 N N . GLY A 1 183 ? 7.987 7.241 -11.945 1.00 90.69 183 GLY A N 1
ATOM 1454 C CA . GLY A 1 183 ? 9.106 6.314 -11.837 1.00 90.69 183 GLY A CA 1
ATOM 1455 C C . GLY A 1 183 ? 9.604 6.093 -10.412 1.00 90.69 183 GLY A C 1
ATOM 1456 O O . GLY A 1 183 ? 8.899 6.387 -9.438 1.00 90.69 183 GLY A O 1
ATOM 1457 N N . VAL A 1 184 ? 10.830 5.589 -10.322 1.00 94.38 184 VAL A N 1
ATOM 1458 C CA . VAL A 1 184 ? 11.543 5.276 -9.075 1.00 94.38 184 VAL A CA 1
ATOM 1459 C C . VAL A 1 184 ? 12.412 6.455 -8.592 1.00 94.38 184 VAL A C 1
ATOM 1461 O O . VAL A 1 184 ? 12.801 7.302 -9.401 1.00 94.38 184 VAL A O 1
ATOM 1464 N N . ASP A 1 185 ? 12.656 6.571 -7.283 1.00 93.56 185 ASP A N 1
ATOM 1465 C CA . ASP A 1 185 ? 13.740 7.389 -6.709 1.00 93.56 185 ASP A CA 1
ATOM 1466 C C . ASP A 1 185 ? 15.026 6.579 -6.490 1.00 93.56 185 ASP A C 1
ATOM 1468 O O . ASP A 1 185 ? 15.114 5.411 -6.846 1.00 93.56 185 ASP A O 1
ATOM 1472 N N . GLU A 1 186 ? 16.052 7.225 -5.942 1.00 93.88 186 GLU A N 1
ATOM 1473 C CA . GLU A 1 186 ? 17.359 6.612 -5.673 1.00 93.88 186 GLU A CA 1
ATOM 1474 C C . GLU A 1 186 ? 17.290 5.553 -4.568 1.00 93.88 186 GLU A C 1
ATOM 1476 O O . GLU A 1 186 ? 18.014 4.563 -4.620 1.00 93.88 186 GLU A O 1
ATOM 1481 N N . ASP A 1 187 ? 16.335 5.695 -3.650 1.00 94.50 187 ASP A N 1
ATOM 1482 C CA . ASP A 1 187 ? 16.065 4.734 -2.585 1.00 94.50 187 ASP A CA 1
ATOM 1483 C C . ASP A 1 187 ? 15.209 3.550 -3.060 1.00 94.50 187 ASP A C 1
ATOM 1485 O O . ASP A 1 187 ? 14.851 2.689 -2.257 1.00 94.50 187 ASP A O 1
ATOM 1489 N N . GLY A 1 188 ? 14.838 3.473 -4.340 1.00 94.69 188 GLY A N 1
ATOM 1490 C CA . GLY A 1 188 ? 14.009 2.384 -4.855 1.00 94.69 188 GLY A CA 1
ATOM 1491 C C . GLY A 1 188 ? 12.519 2.509 -4.507 1.00 94.69 188 GLY A C 1
ATOM 1492 O O . GLY A 1 188 ? 11.790 1.524 -4.594 1.00 94.69 188 GLY A O 1
ATOM 1493 N N . ASN A 1 189 ? 12.015 3.677 -4.103 1.00 94.88 189 ASN A N 1
ATOM 1494 C CA . ASN A 1 189 ? 10.579 3.906 -3.928 1.00 94.88 189 ASN A CA 1
ATOM 1495 C C . ASN A 1 189 ? 9.955 4.392 -5.237 1.00 94.88 189 ASN A C 1
ATOM 1497 O O . ASN A 1 189 ? 10.486 5.269 -5.920 1.00 94.88 189 ASN A O 1
ATOM 1501 N N . VAL A 1 190 ? 8.785 3.859 -5.584 1.00 93.44 190 VAL A N 1
ATOM 1502 C CA . VAL A 1 190 ? 8.056 4.262 -6.793 1.00 93.44 190 VAL A CA 1
ATOM 1503 C C . VAL A 1 190 ? 6.918 5.217 -6.471 1.00 93.44 190 VAL A C 1
ATOM 1505 O O . VAL A 1 190 ? 6.251 5.098 -5.447 1.00 93.44 190 VAL A O 1
ATOM 1508 N N . ALA A 1 191 ? 6.649 6.148 -7.384 1.00 90.75 191 ALA A N 1
ATOM 1509 C CA . ALA A 1 191 ? 5.501 7.037 -7.252 1.00 90.75 191 ALA A CA 1
ATOM 1510 C C . ALA A 1 191 ? 4.175 6.257 -7.351 1.00 90.75 191 ALA A C 1
ATOM 1512 O O . ALA A 1 191 ? 4.050 5.324 -8.153 1.00 90.75 191 ALA A O 1
ATOM 1513 N N . ASN A 1 192 ? 3.160 6.704 -6.604 1.00 88.12 192 ASN A N 1
ATOM 1514 C CA . ASN A 1 192 ? 1.813 6.114 -6.563 1.00 88.12 192 ASN A CA 1
ATOM 1515 C C . ASN A 1 192 ? 1.793 4.621 -6.196 1.00 88.12 192 ASN A C 1
ATOM 1517 O O . ASN A 1 192 ? 0.976 3.872 -6.730 1.00 88.12 192 ASN A O 1
ATOM 1521 N N . PHE A 1 193 ? 2.693 4.191 -5.309 1.00 93.81 193 PHE A N 1
ATOM 1522 C CA . PHE A 1 193 ? 2.637 2.845 -4.750 1.00 93.81 193 PHE A CA 1
ATOM 1523 C C . PHE A 1 193 ? 1.372 2.674 -3.901 1.00 93.81 193 PHE A C 1
ATOM 1525 O O . PHE A 1 193 ? 1.089 3.504 -3.031 1.00 93.81 193 PHE A O 1
ATOM 1532 N N . VAL A 1 194 ? 0.607 1.621 -4.172 1.00 94.94 194 VAL A N 1
ATOM 1533 C CA . VAL A 1 194 ? -0.606 1.263 -3.434 1.00 94.94 194 VAL A CA 1
ATOM 1534 C C . VAL A 1 194 ? -0.606 -0.239 -3.203 1.00 94.94 194 VAL A C 1
ATOM 1536 O O . VAL A 1 194 ? -0.388 -1.006 -4.141 1.00 94.94 194 VAL A O 1
ATOM 1539 N N . GLU A 1 195 ? -0.889 -0.634 -1.971 1.00 97.31 195 GLU A N 1
ATOM 1540 C CA . GLU A 1 195 ? -1.233 -2.004 -1.608 1.00 97.31 195 GLU A CA 1
ATOM 1541 C C . GLU A 1 195 ? -2.751 -2.110 -1.508 1.00 97.31 195 GLU A C 1
ATOM 1543 O O . GLU A 1 195 ? -3.383 -1.273 -0.869 1.00 97.31 195 GLU A O 1
ATOM 1548 N N . THR A 1 196 ? -3.336 -3.112 -2.150 1.00 97.50 196 THR A N 1
ATOM 1549 C CA . THR A 1 196 ? -4.767 -3.393 -2.105 1.00 97.50 196 THR A CA 1
ATOM 1550 C C . THR A 1 196 ? -4.969 -4.796 -1.562 1.00 97.50 196 THR A C 1
ATOM 1552 O O . THR A 1 196 ? -4.423 -5.757 -2.091 1.00 97.50 196 THR A O 1
ATOM 1555 N N . GLU A 1 197 ? -5.761 -4.900 -0.509 1.00 97.50 197 GLU A N 1
ATOM 1556 C CA . GLU A 1 197 ? -6.123 -6.129 0.169 1.00 97.50 197 GLU A CA 1
ATOM 1557 C C . GLU A 1 197 ? -7.623 -6.367 0.023 1.00 97.50 197 GLU A C 1
ATOM 1559 O O . GLU A 1 197 ? -8.434 -5.496 0.357 1.00 97.50 197 GLU A O 1
ATOM 1564 N N . VAL A 1 198 ? -7.984 -7.551 -0.461 1.00 96.75 198 VAL A N 1
ATOM 1565 C CA . VAL A 1 198 ? -9.358 -8.052 -0.452 1.00 96.75 198 VAL A CA 1
ATOM 1566 C C . VAL A 1 198 ? -9.452 -9.117 0.624 1.00 96.75 198 VAL A C 1
ATOM 1568 O O . VAL A 1 198 ? -8.732 -10.112 0.571 1.00 96.75 198 VAL A O 1
ATOM 1571 N N . ALA A 1 199 ? -10.349 -8.919 1.582 1.00 96.38 199 ALA A N 1
ATOM 1572 C CA . ALA A 1 199 ? -10.635 -9.879 2.630 1.00 96.38 199 ALA A CA 1
ATOM 1573 C C . ALA A 1 199 ? -12.067 -10.410 2.516 1.00 96.38 199 ALA A C 1
ATOM 1575 O O . ALA A 1 199 ? -13.025 -9.643 2.416 1.00 96.38 199 ALA A O 1
ATOM 1576 N N . LEU A 1 200 ? -12.209 -11.731 2.568 1.00 95.94 200 LEU A N 1
ATOM 1577 C CA . LEU A 1 200 ? -13.478 -12.448 2.593 1.00 95.94 200 LEU A CA 1
ATOM 1578 C C . LEU A 1 200 ? -13.629 -13.109 3.958 1.00 95.94 200 LEU A C 1
ATOM 1580 O O . LEU A 1 200 ? -12.794 -13.922 4.344 1.00 95.94 200 LEU A O 1
ATOM 1584 N N . THR A 1 201 ? -14.683 -12.775 4.695 1.00 94.88 201 THR A N 1
ATOM 1585 C CA . THR A 1 201 ? -15.002 -13.424 5.971 1.00 94.88 201 THR A CA 1
ATOM 1586 C C . THR A 1 201 ? -16.321 -14.172 5.856 1.00 94.88 201 THR A C 1
ATOM 1588 O O . THR A 1 201 ? -17.348 -13.568 5.542 1.00 94.88 201 THR A O 1
ATOM 1591 N N . VAL A 1 202 ? -16.293 -15.479 6.112 1.00 93.69 202 VAL A N 1
ATOM 1592 C CA . VAL A 1 202 ? -17.465 -16.362 6.050 1.00 93.69 202 VAL A CA 1
ATOM 1593 C C . VAL A 1 202 ? -17.259 -17.561 6.976 1.00 93.69 202 VAL A C 1
ATOM 1595 O O . VAL A 1 202 ? -16.153 -18.085 7.076 1.00 93.69 202 VAL A O 1
ATOM 1598 N N . PHE A 1 203 ? -18.302 -17.995 7.691 1.00 91.00 203 PHE A N 1
ATOM 1599 C CA . PHE A 1 203 ? -18.236 -19.122 8.644 1.00 91.00 203 PHE A CA 1
ATOM 1600 C C . PHE A 1 203 ? -17.121 -19.016 9.706 1.00 91.00 203 PHE A C 1
ATOM 1602 O O . PHE A 1 203 ? -16.570 -20.023 10.147 1.00 91.00 203 PHE A O 1
ATOM 1609 N N . GLY A 1 204 ? -16.751 -17.794 10.097 1.00 89.88 204 GLY A N 1
ATOM 1610 C CA . GLY A 1 204 ? -15.630 -17.539 11.009 1.00 89.88 204 GLY A CA 1
ATOM 1611 C C . GLY A 1 204 ? -14.244 -17.683 10.371 1.00 89.88 204 GLY A C 1
ATOM 1612 O O . GLY A 1 204 ? -13.261 -17.333 11.007 1.00 89.88 204 GLY A O 1
ATOM 1613 N N . HIS A 1 205 ? -14.146 -18.137 9.120 1.00 94.62 205 HIS A N 1
ATOM 1614 C CA . HIS A 1 205 ? -12.906 -18.114 8.353 1.00 94.62 205 HIS A CA 1
ATOM 1615 C C . HIS A 1 205 ? -12.703 -16.746 7.707 1.00 94.62 205 HIS A C 1
ATOM 1617 O O . HIS A 1 205 ? -13.664 -16.087 7.303 1.00 94.62 205 HIS A O 1
ATOM 1623 N N . CYS A 1 206 ? -11.445 -16.354 7.563 1.00 95.94 206 CYS A N 1
ATOM 1624 C CA . CYS A 1 206 ? -11.034 -15.100 6.957 1.00 95.94 206 CYS A CA 1
ATOM 1625 C C . CYS A 1 206 ? -9.943 -15.374 5.917 1.00 95.94 206 CYS A C 1
ATOM 1627 O O . CYS A 1 206 ? -8.888 -15.918 6.238 1.00 95.94 206 CYS A O 1
ATOM 1629 N N . LEU A 1 207 ? -10.215 -15.036 4.660 1.00 96.75 207 LEU A N 1
ATOM 1630 C CA . LEU A 1 207 ? -9.283 -15.172 3.546 1.00 96.75 207 LEU A CA 1
ATOM 1631 C C . LEU A 1 207 ? -8.852 -13.774 3.121 1.00 96.75 207 LEU A C 1
ATOM 1633 O O . LEU A 1 207 ? -9.717 -12.958 2.824 1.00 96.75 207 LEU A O 1
ATOM 1637 N N . SER A 1 208 ? -7.554 -13.497 3.079 1.00 96.62 208 SER A N 1
ATOM 1638 C CA . SER A 1 208 ? -7.004 -12.218 2.631 1.00 96.62 208 SER A CA 1
ATOM 1639 C C . SER A 1 208 ? -6.087 -12.428 1.431 1.00 96.62 208 SER A C 1
ATOM 1641 O O . SER A 1 208 ? -5.232 -13.316 1.432 1.00 96.62 208 SER A O 1
ATOM 1643 N N . PHE A 1 209 ? -6.271 -11.604 0.406 1.00 97.38 209 PHE A N 1
ATOM 1644 C CA . PHE A 1 209 ? -5.433 -11.583 -0.781 1.00 97.38 209 PHE A CA 1
ATOM 1645 C C . PHE A 1 209 ? -4.929 -10.169 -1.041 1.00 97.38 209 PHE A C 1
ATOM 1647 O O . PHE A 1 209 ? -5.713 -9.221 -1.144 1.00 97.38 209 PHE A O 1
ATOM 1654 N N . VAL A 1 210 ? -3.609 -10.033 -1.143 1.00 97.69 210 VAL A N 1
ATOM 1655 C CA . VAL A 1 210 ? -2.930 -8.752 -1.335 1.00 97.69 210 VAL A CA 1
ATOM 1656 C C . VAL A 1 210 ? -2.376 -8.655 -2.750 1.00 97.69 210 VAL A C 1
ATOM 1658 O O . VAL A 1 210 ? -1.684 -9.548 -3.236 1.00 97.69 210 VAL A O 1
ATOM 1661 N N . GLN A 1 211 ? -2.619 -7.519 -3.390 1.00 96.94 211 GLN A N 1
ATOM 1662 C CA . GLN A 1 211 ? -2.012 -7.114 -4.651 1.00 96.94 211 GLN A CA 1
ATOM 1663 C C . GLN A 1 211 ? -1.389 -5.731 -4.498 1.00 96.94 211 GLN A C 1
ATOM 1665 O O . GLN A 1 211 ? -1.831 -4.913 -3.691 1.00 96.94 211 GLN A O 1
ATOM 1670 N N . ILE A 1 212 ? -0.393 -5.427 -5.323 1.00 96.62 212 ILE A N 1
ATOM 1671 C CA . ILE A 1 212 ? 0.245 -4.110 -5.322 1.00 96.62 212 ILE A CA 1
ATOM 1672 C C . ILE A 1 212 ? 0.173 -3.461 -6.698 1.00 96.62 212 ILE A C 1
ATOM 1674 O O . ILE A 1 212 ? 0.092 -4.109 -7.745 1.00 96.62 212 ILE A O 1
ATOM 1678 N N . ARG A 1 213 ? 0.237 -2.137 -6.716 1.00 94.12 213 ARG A N 1
ATOM 1679 C CA . ARG A 1 213 ? 0.397 -1.360 -7.943 1.00 94.12 213 ARG A CA 1
ATOM 1680 C C . ARG A 1 213 ? 1.312 -0.177 -7.708 1.00 94.12 213 ARG A C 1
ATOM 1682 O O . ARG A 1 213 ? 1.456 0.304 -6.588 1.00 94.12 213 ARG A O 1
ATOM 1689 N N . GLY A 1 214 ? 1.907 0.323 -8.778 1.00 92.00 214 GLY A N 1
ATOM 1690 C CA . GLY A 1 214 ? 2.749 1.507 -8.709 1.00 92.00 214 GLY A CA 1
ATOM 1691 C C . GLY A 1 214 ? 3.221 1.967 -10.076 1.00 92.00 214 GLY A C 1
ATOM 1692 O O . GLY A 1 214 ? 2.919 1.359 -11.106 1.00 92.00 214 GLY A O 1
ATOM 1693 N N . SER A 1 215 ? 3.982 3.059 -10.085 1.00 92.31 215 SER A N 1
ATOM 1694 C CA . SER A 1 215 ? 4.696 3.473 -11.292 1.00 92.31 215 SER A CA 1
ATOM 1695 C C . SER A 1 215 ? 5.716 2.410 -11.710 1.00 92.31 215 SER A C 1
ATOM 1697 O O . SER A 1 215 ? 6.273 1.692 -10.874 1.00 92.31 215 SER A O 1
ATOM 1699 N N . VAL A 1 216 ? 6.000 2.355 -13.015 1.00 93.06 216 VAL A N 1
ATOM 1700 C CA . VAL A 1 216 ? 7.077 1.520 -13.564 1.00 93.06 216 VAL A CA 1
ATOM 1701 C C . VAL A 1 216 ? 8.398 1.884 -12.866 1.00 93.06 216 VAL A C 1
ATOM 1703 O O . VAL A 1 216 ? 8.725 3.076 -12.851 1.00 93.06 216 VAL A O 1
ATOM 1706 N N . PRO A 1 217 ? 9.143 0.915 -12.297 1.00 94.31 217 PRO A N 1
ATOM 1707 C CA . PRO A 1 217 ? 10.277 1.156 -11.396 1.00 94.31 217 PRO A CA 1
ATOM 1708 C C . PRO A 1 217 ? 11.578 1.554 -12.116 1.00 94.31 217 PRO A C 1
ATOM 1710 O O . PRO A 1 217 ? 12.653 1.079 -11.781 1.00 94.31 217 PRO A O 1
ATOM 1713 N N . VAL A 1 218 ? 11.496 2.445 -13.102 1.00 94.69 218 VAL A N 1
ATOM 1714 C CA . VAL A 1 218 ? 12.660 3.037 -13.781 1.00 94.69 218 VAL A CA 1
ATOM 1715 C C . VAL A 1 218 ? 12.623 4.555 -13.642 1.00 94.69 218 VAL A C 1
ATOM 1717 O O . VAL A 1 218 ? 11.597 5.131 -13.266 1.00 94.69 218 VAL A O 1
ATOM 1720 N N . PHE A 1 219 ? 13.731 5.230 -13.928 1.00 93.81 219 PHE A N 1
ATOM 1721 C CA . PHE A 1 219 ? 13.779 6.691 -13.907 1.00 93.81 219 PHE A CA 1
ATOM 1722 C C . PHE A 1 219 ? 13.145 7.276 -15.171 1.00 93.81 219 PHE A C 1
ATOM 1724 O O . PHE A 1 219 ? 13.737 7.262 -16.251 1.00 93.81 219 PHE A O 1
ATOM 1731 N N . TRP A 1 220 ? 11.931 7.809 -15.040 1.00 91.81 220 TRP A N 1
ATOM 1732 C CA . TRP A 1 220 ? 11.232 8.477 -16.133 1.00 91.81 220 TRP A CA 1
ATOM 1733 C C . TRP A 1 220 ? 10.401 9.652 -15.638 1.00 91.81 220 TRP A C 1
ATOM 1735 O O . TRP A 1 220 ? 9.956 9.698 -14.489 1.00 91.81 220 TRP A O 1
ATOM 1745 N N . MET A 1 221 ? 10.182 10.607 -16.534 1.00 87.56 221 MET A N 1
ATOM 1746 C CA . MET A 1 221 ? 9.424 11.822 -16.273 1.00 87.56 221 MET A CA 1
ATOM 1747 C C . MET A 1 221 ? 8.481 12.125 -17.432 1.00 87.56 221 MET A C 1
ATOM 1749 O O . MET A 1 221 ? 8.645 11.638 -18.550 1.00 87.56 221 MET A O 1
ATOM 1753 N N . GLN A 1 222 ? 7.484 12.956 -17.152 1.00 82.81 222 GLN A N 1
ATOM 1754 C CA . GLN A 1 222 ? 6.520 13.419 -18.140 1.00 82.81 222 GLN A CA 1
ATOM 1755 C C . GLN A 1 222 ? 6.299 14.915 -17.905 1.00 82.81 222 GLN A C 1
ATOM 1757 O O . GLN A 1 222 ? 5.317 15.321 -17.290 1.00 82.81 222 GLN A O 1
ATOM 1762 N N . GLN A 1 223 ? 7.281 15.728 -18.300 1.00 70.88 223 GLN A N 1
ATOM 1763 C CA . GLN A 1 223 ? 7.284 17.168 -18.039 1.00 70.88 223 GLN A CA 1
ATOM 1764 C C . GLN A 1 223 ? 6.705 17.952 -19.219 1.00 70.88 223 GLN A C 1
ATOM 1766 O O . GLN A 1 223 ? 7.009 17.680 -20.381 1.00 70.88 223 GLN A O 1
ATOM 1771 N N . GLY A 1 224 ? 5.883 18.954 -18.911 1.00 67.44 224 GLY A N 1
ATOM 1772 C CA . GLY A 1 224 ? 5.378 19.924 -19.880 1.00 67.44 224 GLY A CA 1
ATOM 1773 C C . GLY A 1 224 ? 3.956 20.390 -19.575 1.00 67.44 224 GLY A C 1
ATOM 1774 O O . GLY A 1 224 ? 3.174 19.683 -18.953 1.00 67.44 224 GLY A O 1
ATOM 1775 N N . TYR A 1 225 ? 3.612 21.584 -20.060 1.00 66.56 225 TYR A N 1
ATOM 1776 C CA . TYR A 1 225 ? 2.279 22.186 -19.903 1.00 66.56 225 TYR A CA 1
ATOM 1777 C C . TYR A 1 225 ? 1.262 21.707 -20.954 1.00 66.56 225 TYR A C 1
ATOM 1779 O O . TYR A 1 225 ? 0.110 22.133 -20.955 1.00 66.56 225 TYR A O 1
ATOM 1787 N N . ARG A 1 226 ? 1.684 20.843 -21.888 1.00 67.06 226 ARG A N 1
ATOM 1788 C CA . ARG A 1 226 ? 0.828 20.313 -22.958 1.00 67.06 226 ARG A CA 1
ATOM 1789 C C . ARG A 1 226 ? -0.056 19.181 -22.436 1.00 67.06 226 ARG A C 1
ATOM 1791 O O . ARG A 1 226 ? 0.357 18.406 -21.576 1.00 67.06 226 ARG A O 1
ATOM 1798 N N . TYR A 1 227 ? -1.240 19.029 -23.028 1.00 62.66 227 TYR A N 1
ATOM 1799 C CA . TYR A 1 227 ? -2.081 17.852 -22.813 1.00 62.66 227 TYR A CA 1
ATOM 1800 C C . TYR A 1 227 ? -1.314 16.579 -23.225 1.00 62.66 227 TYR A C 1
ATOM 1802 O O . TYR A 1 227 ? -0.980 16.413 -24.398 1.00 62.66 227 TYR A O 1
ATOM 1810 N N . ARG A 1 228 ? -1.021 15.704 -22.247 1.00 69.69 228 ARG A N 1
ATOM 1811 C CA . ARG A 1 228 ? -0.136 14.521 -22.345 1.00 69.69 228 ARG A CA 1
ATOM 1812 C C . ARG A 1 228 ? 1.293 14.861 -22.812 1.00 69.69 228 ARG A C 1
ATOM 1814 O O . ARG A 1 228 ? 1.616 14.654 -23.987 1.00 69.69 228 ARG A O 1
ATOM 1821 N N . PRO A 1 229 ? 2.163 15.337 -21.902 1.00 75.81 229 PRO A N 1
ATOM 1822 C CA . PRO A 1 229 ? 3.562 15.587 -22.223 1.00 75.81 229 PRO A CA 1
ATOM 1823 C C . PRO A 1 229 ? 4.269 14.300 -22.679 1.00 75.81 229 PRO A C 1
ATOM 1825 O O . PRO A 1 229 ? 3.835 13.200 -22.309 1.00 75.81 229 PRO A O 1
ATOM 1828 N N . PRO A 1 230 ? 5.337 14.414 -23.488 1.00 79.56 230 PRO A N 1
ATOM 1829 C CA . PRO A 1 230 ? 6.118 13.257 -23.898 1.00 79.56 230 PRO A CA 1
ATOM 1830 C C . PRO A 1 230 ? 6.765 12.594 -22.680 1.00 79.56 230 PRO A C 1
ATOM 1832 O O . PRO A 1 230 ? 7.183 13.264 -21.734 1.00 79.56 230 PRO A O 1
ATOM 1835 N N . LEU A 1 231 ? 6.832 11.266 -22.717 1.00 87.25 231 LEU A N 1
ATOM 1836 C CA . LEU A 1 231 ? 7.581 10.492 -21.742 1.00 87.25 231 LEU A CA 1
ATOM 1837 C C . LEU A 1 231 ? 9.066 10.569 -22.086 1.00 87.25 231 LEU A C 1
ATOM 1839 O O . LEU A 1 231 ? 9.439 10.385 -23.243 1.00 87.25 231 LEU A O 1
ATOM 1843 N N . VAL A 1 232 ? 9.899 10.817 -21.078 1.00 88.12 232 VAL A N 1
ATOM 1844 C CA . VAL A 1 232 ? 11.355 10.848 -21.222 1.00 88.12 232 VAL A CA 1
ATOM 1845 C C . VAL A 1 232 ? 11.979 9.974 -20.143 1.00 88.12 232 VAL A C 1
ATOM 1847 O O . VAL A 1 232 ? 11.666 10.122 -18.959 1.00 88.12 232 VAL A O 1
ATOM 1850 N N . ILE A 1 233 ? 12.866 9.069 -20.553 1.00 91.62 233 ILE A N 1
ATOM 1851 C CA . ILE A 1 233 ? 13.725 8.314 -19.640 1.00 91.62 233 ILE A CA 1
ATOM 1852 C C . ILE A 1 233 ? 14.794 9.270 -19.112 1.00 91.62 233 ILE A C 1
ATOM 1854 O O . ILE A 1 233 ? 15.530 9.870 -19.892 1.00 91.62 233 ILE A O 1
ATOM 1858 N N . SER A 1 234 ? 14.827 9.469 -17.796 1.00 90.00 234 SER A N 1
ATOM 1859 C CA . SER A 1 234 ? 15.609 10.547 -17.182 1.00 90.00 234 SER A CA 1
ATOM 1860 C C . SER A 1 234 ? 17.001 10.127 -16.721 1.00 90.00 234 SER A C 1
ATOM 1862 O O . SER A 1 234 ? 17.820 11.001 -16.462 1.00 90.00 234 SER A O 1
ATOM 1864 N N . LYS A 1 235 ? 17.266 8.824 -16.592 1.00 92.94 235 LYS A N 1
ATOM 1865 C CA . LYS A 1 235 ? 18.598 8.277 -16.293 1.00 92.94 235 LYS A CA 1
ATOM 1866 C C . LYS A 1 235 ? 18.922 7.134 -17.248 1.00 92.94 235 LYS A C 1
ATOM 1868 O O . LYS A 1 235 ? 18.015 6.477 -17.761 1.00 92.94 235 LYS A O 1
ATOM 1873 N N . THR A 1 236 ? 20.204 6.894 -17.487 1.00 94.38 236 THR A N 1
ATOM 1874 C CA . THR A 1 236 ? 20.653 5.764 -18.309 1.00 94.38 236 THR A CA 1
ATOM 1875 C C . THR A 1 236 ? 20.351 4.425 -17.627 1.00 94.38 236 THR A C 1
ATOM 1877 O O . THR A 1 236 ? 20.059 4.363 -16.433 1.00 94.38 236 THR A O 1
ATOM 1880 N N . PHE A 1 237 ? 20.443 3.327 -18.384 1.00 94.88 237 PHE A N 1
ATOM 1881 C CA . PHE A 1 237 ? 20.263 1.976 -17.848 1.00 94.88 237 PHE A CA 1
ATOM 1882 C C . PHE A 1 237 ? 21.183 1.696 -16.645 1.00 94.88 237 PHE A C 1
ATOM 1884 O O . PHE A 1 237 ? 20.711 1.263 -15.600 1.00 94.88 237 PHE A O 1
ATOM 1891 N N . ALA A 1 238 ? 22.477 2.015 -16.765 1.00 95.25 238 ALA A N 1
ATOM 1892 C CA . ALA A 1 238 ? 23.465 1.762 -15.716 1.00 95.25 238 ALA A CA 1
ATOM 1893 C C . ALA A 1 238 ? 23.183 2.553 -14.426 1.00 95.25 238 ALA A C 1
ATOM 1895 O O . ALA A 1 238 ? 23.366 2.032 -13.332 1.00 95.25 238 ALA A O 1
ATOM 1896 N N . GLU A 1 239 ? 22.693 3.789 -14.545 1.00 94.94 239 GLU A N 1
ATOM 1897 C CA . GLU A 1 239 ? 22.337 4.630 -13.393 1.00 94.94 239 GLU A CA 1
ATOM 1898 C C . GLU A 1 239 ? 20.996 4.233 -12.758 1.00 94.94 239 GLU A C 1
ATOM 1900 O O . GLU A 1 239 ? 20.773 4.466 -11.571 1.00 94.94 239 GLU A O 1
ATOM 1905 N N . SER A 1 240 ? 20.081 3.670 -13.549 1.00 95.31 240 SER A N 1
ATOM 1906 C CA . SER A 1 240 ? 18.750 3.247 -13.103 1.00 95.31 240 SER A CA 1
ATOM 1907 C C . SER A 1 240 ? 18.764 1.867 -12.439 1.00 95.31 240 SER A C 1
ATOM 1909 O O . SER A 1 240 ? 17.952 1.602 -11.549 1.00 95.31 240 SER A O 1
ATOM 1911 N N . LEU A 1 241 ? 19.704 1.002 -12.828 1.00 96.25 241 LEU A N 1
ATOM 1912 C CA . LEU A 1 241 ? 19.775 -0.384 -12.378 1.00 96.25 241 LEU A CA 1
ATOM 1913 C C . LEU A 1 241 ? 19.874 -0.556 -10.848 1.00 96.25 241 LEU A C 1
ATOM 1915 O O . LEU A 1 241 ? 19.115 -1.369 -10.326 1.00 96.25 241 LEU A O 1
ATOM 1919 N N . PRO A 1 242 ? 20.705 0.193 -10.093 1.00 97.31 242 PRO A N 1
ATOM 1920 C CA . PRO A 1 242 ? 20.789 0.014 -8.641 1.00 97.31 242 PRO A CA 1
ATOM 1921 C C . PRO A 1 242 ? 19.460 0.287 -7.925 1.00 97.31 242 PRO A C 1
ATOM 1923 O O . PRO A 1 242 ? 19.035 -0.500 -7.081 1.00 97.31 242 PRO A O 1
ATOM 1926 N N . ALA A 1 243 ? 18.766 1.365 -8.305 1.00 97.12 243 ALA A N 1
ATOM 1927 C CA . ALA A 1 243 ? 17.462 1.705 -7.739 1.00 97.12 243 ALA A CA 1
ATOM 1928 C C . ALA A 1 243 ? 16.390 0.676 -8.120 1.00 97.12 243 ALA A C 1
ATOM 1930 O O . ALA A 1 243 ? 15.549 0.326 -7.292 1.00 97.12 243 ALA A O 1
ATOM 1931 N N . PHE A 1 244 ? 16.435 0.173 -9.358 1.00 97.00 244 PHE A N 1
ATOM 1932 C CA . PHE A 1 244 ? 15.568 -0.908 -9.812 1.00 97.00 244 PHE A CA 1
ATOM 1933 C C . PHE A 1 244 ? 15.791 -2.179 -8.984 1.00 97.00 244 PHE A C 1
ATOM 1935 O O . PHE A 1 244 ? 14.838 -2.696 -8.413 1.00 97.00 244 PHE A O 1
ATOM 1942 N N . SER A 1 245 ? 17.031 -2.655 -8.854 1.00 96.88 245 SER A N 1
ATOM 1943 C CA . SER A 1 245 ? 17.343 -3.873 -8.094 1.00 96.88 245 SER A CA 1
ATOM 1944 C C . SER A 1 245 ? 16.952 -3.746 -6.622 1.00 96.88 245 SER A C 1
ATOM 1946 O O . SER A 1 245 ? 16.306 -4.644 -6.089 1.00 96.88 245 SER A O 1
ATOM 1948 N N . ASN A 1 246 ? 17.248 -2.602 -5.994 1.00 97.25 246 ASN A N 1
ATOM 1949 C CA . ASN A 1 246 ? 16.819 -2.300 -4.625 1.00 97.25 246 ASN A CA 1
ATOM 1950 C C . ASN A 1 246 ? 15.287 -2.333 -4.497 1.00 97.25 246 ASN A C 1
ATOM 1952 O O . ASN A 1 246 ? 14.733 -2.917 -3.569 1.00 97.25 246 ASN A O 1
ATOM 1956 N N . HIS A 1 247 ? 14.579 -1.754 -5.468 1.00 97.00 247 HIS A N 1
ATOM 1957 C CA . HIS A 1 247 ? 13.127 -1.799 -5.494 1.00 97.00 247 HIS A CA 1
ATOM 1958 C C . HIS A 1 247 ? 12.589 -3.237 -5.554 1.00 97.00 247 HIS A C 1
ATOM 1960 O O . HIS A 1 247 ? 11.686 -3.577 -4.793 1.00 97.00 247 HIS A O 1
ATOM 1966 N N . ILE A 1 248 ? 13.139 -4.079 -6.434 1.00 97.00 248 ILE A N 1
ATOM 1967 C CA . ILE A 1 248 ? 12.736 -5.487 -6.550 1.00 97.00 248 ILE A CA 1
ATOM 1968 C C . ILE A 1 248 ? 13.005 -6.241 -5.252 1.00 97.00 248 ILE A C 1
ATOM 1970 O O . ILE A 1 248 ? 12.100 -6.896 -4.743 1.00 97.00 248 ILE A O 1
ATOM 1974 N N . GLN A 1 249 ? 14.202 -6.081 -4.687 1.00 96.69 249 GLN A N 1
ATOM 1975 C CA . GLN A 1 249 ? 14.583 -6.698 -3.422 1.00 96.69 249 GLN A CA 1
ATOM 1976 C C . GLN A 1 249 ? 13.596 -6.337 -2.306 1.00 96.69 249 GLN A C 1
ATOM 1978 O O . GLN A 1 249 ? 13.055 -7.233 -1.664 1.00 96.69 249 GLN A O 1
ATOM 1983 N N . LYS A 1 250 ? 13.265 -5.049 -2.142 1.00 96.06 250 LYS A N 1
ATOM 1984 C CA . LYS A 1 250 ? 12.263 -4.601 -1.161 1.00 96.06 250 LYS A CA 1
ATOM 1985 C C . LYS A 1 250 ? 10.905 -5.268 -1.363 1.00 96.06 250 LYS A C 1
ATOM 1987 O O . LYS A 1 250 ? 10.243 -5.611 -0.388 1.00 96.06 250 LYS A O 1
ATOM 1992 N N . MET A 1 251 ? 10.463 -5.431 -2.613 1.00 96.38 251 MET A N 1
ATOM 1993 C CA . MET A 1 251 ? 9.186 -6.090 -2.903 1.00 96.38 251 MET A CA 1
ATOM 1994 C C . MET A 1 251 ? 9.230 -7.575 -2.539 1.00 96.38 251 MET A C 1
ATOM 1996 O O . MET A 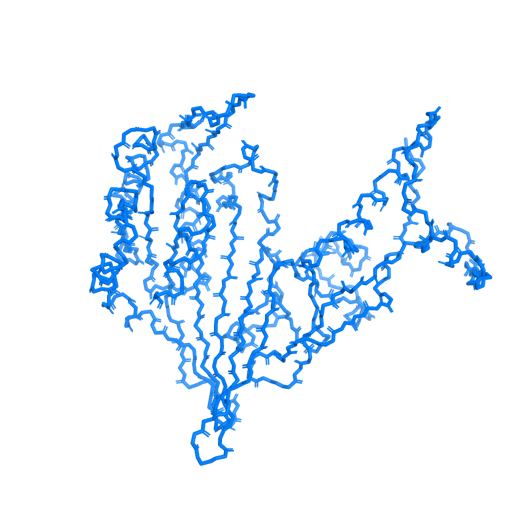1 251 ? 8.308 -8.044 -1.878 1.00 96.38 251 MET A O 1
ATOM 2000 N N . THR A 1 252 ? 10.296 -8.288 -2.901 1.00 95.69 252 THR A N 1
ATOM 2001 C CA . THR A 1 252 ? 10.453 -9.711 -2.572 1.00 95.69 252 THR A CA 1
ATOM 2002 C C . THR A 1 252 ? 10.619 -9.936 -1.065 1.00 95.69 252 THR A C 1
ATOM 2004 O O . THR A 1 252 ? 10.048 -10.871 -0.521 1.00 95.69 252 THR A O 1
ATOM 2007 N N . GLU A 1 253 ? 11.313 -9.056 -0.342 1.00 94.62 253 GLU A N 1
ATOM 2008 C CA . GLU A 1 253 ? 11.430 -9.137 1.124 1.00 94.62 253 GLU A CA 1
ATOM 2009 C C . GLU A 1 253 ? 10.095 -8.851 1.830 1.00 94.62 253 GLU A C 1
ATOM 2011 O O . GLU A 1 253 ? 9.746 -9.484 2.828 1.00 94.62 253 GLU A O 1
ATOM 2016 N N . CYS A 1 254 ? 9.319 -7.891 1.318 1.00 94.12 254 CYS A N 1
ATOM 2017 C CA . CYS A 1 254 ? 8.040 -7.520 1.916 1.00 94.12 254 CYS A CA 1
ATOM 2018 C C . CYS A 1 254 ? 6.928 -8.532 1.623 1.00 94.12 254 CYS A C 1
ATOM 2020 O O . CYS A 1 254 ? 6.163 -8.855 2.536 1.00 94.12 254 CYS A O 1
ATOM 2022 N N . TYR A 1 255 ? 6.840 -9.017 0.384 1.00 96.12 255 TYR A N 1
ATOM 2023 C CA . TYR A 1 255 ? 5.704 -9.794 -0.121 1.00 96.12 255 TYR A CA 1
ATOM 2024 C C . TYR A 1 255 ? 6.044 -11.236 -0.523 1.00 96.12 255 TYR A C 1
ATOM 2026 O O . TYR A 1 255 ? 5.132 -12.005 -0.810 1.00 96.12 255 TYR A O 1
ATOM 2034 N N . GLY A 1 256 ? 7.326 -11.601 -0.529 1.00 95.25 256 GLY A N 1
ATOM 2035 C CA . GLY A 1 256 ? 7.810 -12.922 -0.919 1.00 95.25 256 GLY A CA 1
ATOM 2036 C C . GLY A 1 256 ? 7.920 -13.128 -2.436 1.00 95.25 256 GLY A C 1
ATOM 2037 O O . GLY A 1 256 ? 7.913 -12.175 -3.222 1.00 95.25 256 GLY A O 1
ATOM 2038 N N . ALA A 1 257 ? 8.064 -14.391 -2.839 1.00 94.56 257 ALA A N 1
ATOM 2039 C CA . ALA A 1 257 ? 8.206 -14.848 -4.216 1.00 94.56 257 ALA A CA 1
ATOM 2040 C C . ALA A 1 257 ? 7.101 -15.867 -4.589 1.00 94.56 257 ALA A C 1
ATOM 2042 O O . ALA A 1 257 ? 6.753 -16.723 -3.774 1.00 94.56 257 ALA A O 1
ATOM 2043 N N . PRO A 1 258 ? 6.569 -15.832 -5.826 1.00 95.75 258 PRO A N 1
ATOM 2044 C CA . PRO A 1 258 ? 7.024 -15.002 -6.940 1.00 95.75 258 PRO A CA 1
ATOM 2045 C C . PRO A 1 258 ? 6.495 -13.559 -6.883 1.00 95.75 258 PRO A C 1
ATOM 2047 O O . PRO A 1 258 ? 5.334 -13.301 -6.554 1.00 95.75 258 PRO A O 1
ATOM 2050 N N . LEU A 1 259 ? 7.336 -12.606 -7.288 1.00 97.38 259 LEU A N 1
ATOM 2051 C CA . LEU A 1 259 ? 6.935 -11.239 -7.606 1.00 97.38 259 LEU A CA 1
ATOM 2052 C C . LEU A 1 259 ? 6.495 -11.180 -9.073 1.00 97.38 259 LEU A C 1
ATOM 2054 O O . LEU A 1 259 ? 7.313 -11.089 -9.990 1.00 97.38 259 LEU A O 1
ATOM 2058 N N . THR A 1 260 ? 5.186 -11.210 -9.301 1.00 96.75 260 THR A N 1
ATOM 2059 C CA . THR A 1 260 ? 4.610 -11.235 -10.650 1.00 96.75 260 THR A CA 1
ATOM 2060 C C . THR A 1 260 ? 4.310 -9.827 -11.143 1.00 96.75 260 THR A C 1
ATOM 2062 O O . THR A 1 260 ? 3.364 -9.181 -10.700 1.00 96.75 260 THR A O 1
ATOM 2065 N N . MET A 1 261 ? 5.097 -9.328 -12.087 1.00 95.31 261 MET A N 1
ATOM 2066 C CA . MET A 1 261 ? 4.946 -7.999 -12.667 1.00 95.31 261 MET A CA 1
ATOM 2067 C C . MET A 1 261 ? 4.093 -8.020 -13.929 1.00 95.31 261 MET A C 1
ATOM 2069 O O . MET A 1 261 ? 4.515 -8.514 -14.971 1.00 95.31 261 MET A O 1
ATOM 2073 N N . VAL A 1 262 ? 2.925 -7.389 -13.865 1.00 94.12 262 VAL A N 1
ATOM 2074 C CA . VAL A 1 262 ? 2.022 -7.190 -15.000 1.00 94.12 262 VAL A CA 1
ATOM 2075 C C . VAL A 1 262 ? 2.187 -5.766 -15.524 1.00 94.12 262 VAL A C 1
ATOM 2077 O O . VAL A 1 262 ? 1.818 -4.785 -14.874 1.00 94.12 262 VAL A O 1
ATOM 2080 N N . ASN A 1 263 ? 2.776 -5.633 -16.706 1.00 91.62 263 ASN A N 1
ATOM 2081 C CA . ASN A 1 263 ? 3.030 -4.357 -17.357 1.00 91.62 263 ASN A CA 1
ATOM 2082 C C . ASN A 1 263 ? 1.927 -4.026 -18.374 1.00 91.62 263 ASN A C 1
ATOM 2084 O O . ASN A 1 263 ? 1.824 -4.677 -19.413 1.00 91.62 263 ASN A O 1
ATOM 2088 N N . LEU A 1 264 ? 1.129 -2.989 -18.093 1.00 86.94 264 LEU A N 1
ATOM 2089 C CA . LEU A 1 264 ? 0.012 -2.546 -18.949 1.00 86.94 264 LEU A CA 1
ATOM 2090 C C . LEU A 1 264 ? 0.374 -1.389 -19.896 1.00 86.94 264 LEU A C 1
ATOM 2092 O O . LEU A 1 264 ? -0.507 -0.704 -20.424 1.00 86.94 264 LEU A O 1
ATOM 2096 N N . VAL A 1 265 ? 1.669 -1.116 -20.033 1.00 84.44 265 VAL A N 1
ATOM 2097 C CA . VAL A 1 265 ? 2.230 -0.040 -20.856 1.00 84.44 265 VAL A CA 1
ATOM 2098 C C . VAL A 1 265 ? 2.083 -0.385 -22.341 1.00 84.44 265 VAL A C 1
ATOM 2100 O O . VAL A 1 265 ? 2.282 -1.540 -22.731 1.00 84.44 265 VAL A O 1
ATOM 2103 N N . GLU A 1 266 ? 1.751 0.606 -23.172 1.00 81.44 266 GLU A N 1
ATOM 2104 C CA . GLU A 1 266 ? 1.689 0.426 -24.630 1.00 81.44 266 GLU A CA 1
ATOM 2105 C C . GLU A 1 266 ? 3.044 -0.050 -25.173 1.00 81.44 266 GLU A C 1
ATOM 2107 O O . GLU A 1 266 ? 4.085 0.559 -24.916 1.00 81.44 266 GLU A O 1
ATOM 2112 N N . GLN A 1 267 ? 3.037 -1.130 -25.959 1.00 80.56 267 GLN A N 1
ATOM 2113 C CA . GLN A 1 267 ? 4.274 -1.684 -26.534 1.00 80.56 267 GLN A CA 1
ATOM 2114 C C . GLN A 1 267 ? 4.719 -0.936 -27.797 1.00 80.56 267 GLN A C 1
ATOM 2116 O O . GLN A 1 267 ? 5.844 -1.090 -28.264 1.00 80.56 267 GLN A O 1
ATOM 2121 N N . SER A 1 268 ? 3.835 -0.108 -28.349 1.00 78.69 268 SER A N 1
ATOM 2122 C CA . SER A 1 268 ? 4.088 0.743 -29.507 1.00 78.69 268 SER A CA 1
ATOM 2123 C C . SER A 1 268 ? 3.693 2.187 -29.196 1.00 78.69 268 SER A C 1
ATOM 2125 O O . SER A 1 268 ? 2.917 2.455 -28.283 1.00 78.69 268 SER A O 1
ATOM 2127 N N . GLY A 1 269 ? 4.242 3.145 -29.940 1.00 82.81 269 GLY A N 1
ATOM 2128 C CA . GLY A 1 269 ? 3.925 4.558 -29.743 1.00 82.81 269 GLY A CA 1
ATOM 2129 C C . GLY A 1 269 ? 4.717 5.208 -28.606 1.00 82.81 269 GLY A C 1
ATOM 2130 O O . GLY A 1 269 ? 5.922 5.004 -28.476 1.00 82.81 269 GLY A O 1
ATOM 2131 N N . ARG A 1 270 ? 4.058 6.067 -27.821 1.00 79.69 270 ARG A N 1
ATOM 2132 C CA . ARG A 1 270 ? 4.738 7.007 -26.906 1.00 79.69 270 ARG A CA 1
ATOM 2133 C C . ARG A 1 270 ? 5.292 6.350 -25.645 1.00 79.69 270 ARG A C 1
ATOM 2135 O O . ARG A 1 270 ? 6.244 6.873 -25.077 1.00 79.69 270 ARG A O 1
ATOM 2142 N N . GLU A 1 271 ? 4.705 5.238 -25.209 1.00 86.31 271 GLU A N 1
ATOM 2143 C CA . GLU A 1 271 ? 5.147 4.528 -24.005 1.00 86.31 271 GLU A CA 1
ATOM 2144 C C . GLU A 1 271 ? 6.157 3.404 -24.313 1.00 86.31 271 GLU A C 1
ATOM 2146 O O . GLU A 1 271 ? 6.737 2.825 -23.395 1.00 86.31 271 GLU A O 1
ATOM 2151 N N . ALA A 1 272 ? 6.442 3.145 -25.596 1.00 87.31 272 ALA A N 1
ATOM 2152 C CA . ALA A 1 272 ? 7.314 2.052 -26.027 1.00 87.31 272 ALA A CA 1
ATOM 2153 C C . ALA A 1 272 ? 8.732 2.156 -25.443 1.00 87.31 272 ALA A C 1
ATOM 2155 O O . ALA A 1 272 ? 9.304 1.154 -25.027 1.00 87.31 272 ALA A O 1
ATOM 2156 N N . GLN A 1 273 ? 9.286 3.370 -25.335 1.00 91.00 273 GLN A N 1
ATOM 2157 C CA . GLN A 1 273 ? 10.602 3.579 -24.715 1.00 91.00 273 GLN A CA 1
ATOM 2158 C C . GLN A 1 273 ? 10.621 3.147 -23.241 1.00 91.00 273 GLN A C 1
ATOM 2160 O O . GLN A 1 273 ? 11.609 2.577 -22.779 1.00 91.00 273 GLN A O 1
ATOM 2165 N N . LEU A 1 274 ? 9.520 3.366 -22.513 1.00 91.94 274 LEU A N 1
ATOM 2166 C CA . LEU A 1 274 ? 9.375 2.917 -21.130 1.00 91.94 274 LEU A CA 1
ATOM 2167 C C . LEU A 1 274 ? 9.256 1.395 -21.050 1.00 91.94 274 LEU A C 1
ATOM 2169 O O . LEU A 1 274 ? 9.907 0.781 -20.207 1.00 91.94 274 LEU A O 1
ATOM 2173 N N . ALA A 1 275 ? 8.450 0.791 -21.928 1.00 91.38 275 ALA A N 1
ATOM 2174 C CA . ALA A 1 275 ? 8.293 -0.659 -21.992 1.00 91.38 275 ALA A CA 1
ATOM 2175 C C . ALA A 1 275 ? 9.630 -1.362 -22.278 1.00 91.38 275 ALA A C 1
ATOM 2177 O O . ALA A 1 275 ? 9.991 -2.292 -21.559 1.00 91.38 275 ALA A O 1
ATOM 2178 N N . VAL A 1 276 ? 10.391 -0.868 -23.261 1.00 93.06 276 VAL A N 1
ATOM 2179 C CA . VAL A 1 276 ? 11.722 -1.390 -23.608 1.00 93.06 276 VAL A CA 1
ATOM 2180 C C . VAL A 1 276 ? 12.695 -1.220 -22.446 1.00 93.06 276 VAL A C 1
ATOM 2182 O O . VAL A 1 276 ? 13.363 -2.182 -22.077 1.00 93.06 276 VAL A O 1
ATOM 2185 N N . SER A 1 277 ? 12.748 -0.034 -21.831 1.00 94.38 277 SER A N 1
ATOM 2186 C CA . SER A 1 277 ? 13.631 0.212 -20.686 1.00 94.38 277 SER A CA 1
ATOM 2187 C C . SER A 1 277 ? 13.316 -0.733 -19.525 1.00 94.38 277 SER A C 1
ATOM 2189 O O . SER A 1 277 ? 14.218 -1.361 -18.978 1.00 94.38 277 SER A O 1
ATOM 2191 N N . PHE A 1 278 ? 12.040 -0.900 -19.176 1.00 95.19 278 PHE A N 1
ATOM 2192 C CA . PHE A 1 278 ? 11.637 -1.799 -18.098 1.00 95.19 278 PHE A CA 1
ATOM 2193 C C . PHE A 1 278 ? 11.975 -3.263 -18.414 1.00 95.19 278 PHE A C 1
ATOM 2195 O O . PHE A 1 278 ? 12.542 -3.952 -17.567 1.00 95.19 278 PHE A O 1
ATOM 2202 N N . LEU A 1 279 ? 11.707 -3.720 -19.641 1.00 94.62 279 LEU A N 1
ATOM 2203 C CA . LEU A 1 279 ? 12.061 -5.072 -20.075 1.00 94.62 279 LEU A CA 1
ATOM 2204 C C . LEU A 1 279 ? 13.575 -5.313 -20.001 1.00 94.62 279 LEU A C 1
ATOM 2206 O O . LEU A 1 279 ? 13.996 -6.354 -19.510 1.00 94.62 279 LEU A O 1
ATOM 2210 N N . GLN A 1 280 ? 14.399 -4.346 -20.416 1.00 96.06 280 GLN A N 1
ATOM 2211 C CA . GLN A 1 280 ? 15.858 -4.445 -20.300 1.00 96.06 280 GLN A CA 1
ATOM 2212 C C . GLN A 1 280 ? 16.316 -4.648 -18.848 1.00 96.06 280 GLN A C 1
ATOM 2214 O O . GLN A 1 280 ? 17.193 -5.470 -18.602 1.00 96.06 280 GLN A O 1
ATOM 2219 N N . HIS A 1 281 ? 15.710 -3.948 -17.881 1.00 96.88 281 HIS A N 1
ATOM 2220 C CA . HIS A 1 281 ? 16.036 -4.117 -16.459 1.00 96.88 281 HIS A CA 1
ATOM 2221 C C . HIS A 1 281 ? 15.625 -5.494 -15.929 1.00 96.88 281 HIS A C 1
ATOM 2223 O O . HIS A 1 281 ? 16.400 -6.124 -15.215 1.00 96.88 281 HIS A O 1
ATOM 2229 N N . ILE A 1 282 ? 14.445 -5.986 -16.316 1.00 96.00 282 ILE A N 1
ATOM 2230 C CA . ILE A 1 282 ? 13.970 -7.326 -15.944 1.00 96.00 282 ILE A CA 1
ATOM 2231 C C . ILE A 1 282 ? 14.898 -8.411 -16.501 1.00 96.00 282 ILE A C 1
ATOM 2233 O O . ILE A 1 282 ? 15.328 -9.291 -15.758 1.00 96.00 282 ILE A O 1
ATOM 2237 N N . LEU A 1 283 ? 15.245 -8.324 -17.789 1.00 96.06 283 LEU A N 1
ATOM 2238 C CA . LEU A 1 283 ? 16.131 -9.287 -18.446 1.00 96.06 283 LEU A CA 1
ATOM 2239 C C . LEU A 1 283 ? 17.543 -9.271 -17.854 1.00 96.06 283 LEU A C 1
ATOM 2241 O O . LEU A 1 283 ? 18.182 -10.313 -17.790 1.0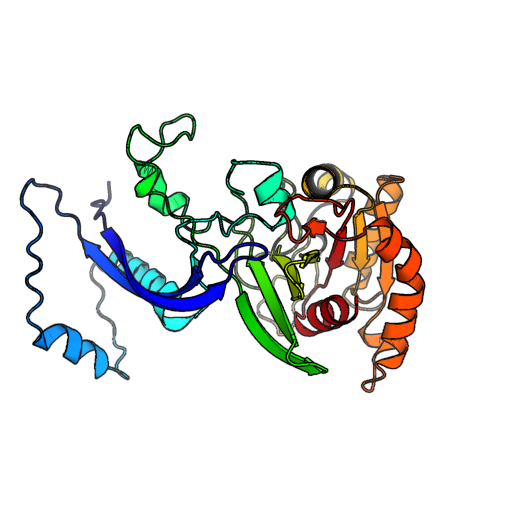0 96.06 283 LEU A O 1
ATOM 2245 N N . HIS A 1 284 ? 18.031 -8.105 -17.424 1.00 96.50 284 HIS A N 1
ATOM 2246 C CA . HIS A 1 284 ? 19.335 -8.006 -16.777 1.00 96.50 284 HIS A CA 1
ATOM 2247 C C . HIS A 1 284 ? 19.327 -8.545 -15.345 1.00 96.50 284 HIS A C 1
ATOM 2249 O O . HIS A 1 284 ? 20.285 -9.198 -14.946 1.00 96.50 284 HIS A O 1
ATOM 2255 N N . LEU A 1 285 ? 18.260 -8.286 -14.580 1.00 94.69 285 LEU A N 1
ATOM 2256 C CA . LEU A 1 285 ? 18.112 -8.842 -13.236 1.00 94.69 285 LEU A CA 1
ATOM 2257 C C . LEU A 1 285 ? 18.089 -10.375 -13.272 1.00 94.69 285 LEU A C 1
ATOM 2259 O O . LEU A 1 285 ? 18.684 -11.001 -12.401 1.00 94.69 285 LEU A O 1
ATOM 2263 N N . ASN A 1 286 ? 17.405 -10.955 -14.269 1.00 93.75 286 ASN A N 1
ATOM 2264 C CA . ASN A 1 286 ? 17.345 -12.396 -14.533 1.00 93.75 286 ASN A CA 1
ATOM 2265 C C . ASN A 1 286 ? 17.090 -13.248 -13.270 1.00 93.75 286 ASN A C 1
ATOM 2267 O O . ASN A 1 286 ? 17.731 -14.277 -13.055 1.00 93.75 286 ASN A O 1
ATOM 2271 N N . SER A 1 287 ? 16.184 -12.786 -12.404 1.00 94.00 287 SER A N 1
ATOM 2272 C CA . SER A 1 287 ? 15.833 -13.482 -11.165 1.00 94.00 287 SER A CA 1
ATOM 2273 C C . SER A 1 287 ? 14.743 -14.521 -11.414 1.00 94.00 287 SER A C 1
ATOM 2275 O O . SER A 1 287 ? 13.755 -14.235 -12.087 1.00 94.00 287 SER A O 1
ATOM 2277 N N . VAL A 1 288 ? 14.899 -15.704 -10.816 1.00 92.69 288 VAL A N 1
ATOM 2278 C CA . VAL A 1 288 ? 13.885 -16.774 -10.829 1.00 92.69 288 VAL A CA 1
ATOM 2279 C C . VAL A 1 288 ? 12.648 -16.423 -9.999 1.00 92.69 288 VAL A C 1
ATOM 2281 O O . VAL A 1 288 ? 11.574 -16.965 -10.243 1.00 92.69 288 VAL A O 1
ATOM 2284 N N . ASP A 1 289 ? 12.782 -15.478 -9.067 1.00 94.00 289 ASP A N 1
ATOM 2285 C CA . ASP A 1 289 ? 11.708 -15.046 -8.168 1.00 94.00 289 ASP A CA 1
ATOM 2286 C C . ASP A 1 289 ? 10.809 -13.969 -8.792 1.00 94.00 289 ASP A C 1
ATOM 2288 O O . ASP A 1 289 ? 9.849 -13.520 -8.164 1.00 94.00 289 ASP A O 1
ATOM 2292 N N . VAL A 1 290 ? 11.119 -13.512 -10.010 1.00 95.88 290 VAL A N 1
ATOM 2293 C CA . VAL A 1 290 ? 10.401 -12.428 -10.686 1.00 95.88 290 VAL A CA 1
ATOM 2294 C C . VAL A 1 290 ? 9.825 -12.926 -12.002 1.00 95.88 290 VAL A C 1
ATOM 2296 O O . VAL A 1 290 ? 10.555 -13.256 -12.933 1.00 95.88 290 VAL A O 1
ATOM 2299 N N . ALA A 1 291 ? 8.501 -12.889 -12.117 1.00 94.94 291 ALA A N 1
ATOM 2300 C CA . ALA A 1 291 ? 7.808 -13.172 -13.366 1.00 94.94 291 ALA A CA 1
ATOM 2301 C C . ALA A 1 291 ? 7.388 -11.859 -14.038 1.00 94.94 291 ALA A C 1
ATOM 2303 O O . ALA A 1 291 ? 6.899 -10.946 -13.375 1.00 94.94 291 ALA A O 1
ATOM 2304 N N . TYR A 1 292 ? 7.555 -11.742 -15.356 1.00 94.75 292 TYR A N 1
ATOM 2305 C CA . TYR A 1 292 ? 7.194 -10.535 -16.103 1.00 94.75 292 TYR A CA 1
ATOM 2306 C C . TYR A 1 292 ? 6.208 -10.844 -17.224 1.00 94.75 292 TYR A C 1
ATOM 2308 O O . TYR A 1 292 ? 6.491 -11.633 -18.124 1.00 94.75 292 TYR A O 1
ATOM 2316 N N . PHE A 1 293 ? 5.074 -10.150 -17.201 1.00 92.06 293 PHE A N 1
ATOM 2317 C CA . PHE A 1 293 ? 4.023 -10.243 -18.202 1.00 92.06 293 PHE A CA 1
ATOM 2318 C C . PHE A 1 293 ? 3.784 -8.873 -18.814 1.00 92.06 293 PHE A C 1
ATOM 2320 O O . PHE A 1 293 ? 3.665 -7.868 -18.113 1.00 92.06 293 PHE A O 1
ATOM 2327 N N . THR A 1 294 ? 3.658 -8.833 -20.135 1.00 88.69 294 THR A N 1
ATOM 2328 C CA . THR A 1 294 ? 3.267 -7.627 -20.861 1.00 88.69 294 THR A CA 1
ATOM 2329 C C . THR A 1 294 ? 1.883 -7.806 -21.465 1.00 88.69 294 THR A C 1
ATOM 2331 O O . THR A 1 294 ? 1.584 -8.826 -22.091 1.00 88.69 294 THR A O 1
ATOM 2334 N N . PHE A 1 295 ? 1.020 -6.813 -21.272 1.00 83.00 295 PHE A N 1
ATOM 2335 C CA . PHE A 1 295 ? -0.326 -6.811 -21.822 1.00 83.00 295 PHE A CA 1
ATOM 2336 C C . PHE A 1 295 ? -0.671 -5.420 -22.344 1.00 83.00 295 PHE A C 1
ATOM 2338 O O . PHE A 1 295 ? -0.993 -4.509 -21.582 1.00 83.00 295 PHE A O 1
ATOM 2345 N N . ASP A 1 296 ? -0.636 -5.255 -23.668 1.00 73.94 296 ASP A N 1
ATOM 2346 C CA . ASP A 1 296 ? -1.052 -4.006 -24.307 1.00 73.94 296 ASP A CA 1
ATOM 2347 C C . ASP A 1 296 ? -2.578 -3.849 -24.217 1.00 73.94 296 ASP A C 1
ATOM 2349 O O . ASP A 1 296 ? -3.343 -4.311 -25.074 1.00 73.94 296 ASP A O 1
ATOM 2353 N N . PHE A 1 297 ? -3.023 -3.205 -23.140 1.00 68.25 297 PHE A N 1
ATOM 2354 C CA . PHE A 1 297 ? -4.437 -3.015 -22.844 1.00 68.25 297 PHE A CA 1
ATOM 2355 C C . PHE A 1 297 ? -5.142 -2.172 -23.916 1.00 68.25 297 PHE A C 1
ATOM 2357 O O . PHE A 1 297 ? -6.290 -2.452 -24.255 1.00 68.25 297 PHE A O 1
ATOM 2364 N N . HIS A 1 298 ? -4.484 -1.156 -24.486 1.00 68.56 298 HIS A N 1
ATOM 2365 C CA . HIS A 1 298 ? -5.107 -0.303 -25.503 1.00 68.56 298 HIS A CA 1
ATOM 2366 C C . HIS A 1 298 ? -5.339 -1.048 -26.807 1.00 68.56 298 HIS A C 1
ATOM 2368 O O . HIS A 1 298 ? -6.387 -0.882 -27.431 1.00 68.56 298 HIS A O 1
ATOM 2374 N N . PHE A 1 299 ? -4.373 -1.858 -27.233 1.00 65.25 299 PHE A N 1
ATOM 2375 C CA . PHE A 1 299 ? -4.534 -2.655 -28.437 1.00 65.25 299 PHE A CA 1
ATOM 2376 C C . PHE A 1 299 ? -5.560 -3.772 -28.224 1.00 65.25 299 PHE A C 1
ATOM 2378 O O . PHE A 1 299 ? -6.451 -3.971 -29.056 1.00 65.25 299 PHE A O 1
ATOM 2385 N N . ARG A 1 300 ? -5.473 -4.488 -27.096 1.00 63.19 300 ARG A N 1
ATOM 2386 C CA . ARG A 1 300 ? -6.302 -5.675 -26.854 1.00 63.19 300 ARG A CA 1
ATOM 2387 C C . ARG A 1 300 ? -7.738 -5.324 -26.462 1.00 63.19 300 ARG A C 1
ATOM 2389 O O . ARG A 1 300 ? -8.653 -5.907 -27.036 1.00 63.19 300 ARG A O 1
ATOM 2396 N N . CYS A 1 301 ? -7.960 -4.337 -25.598 1.00 62.31 301 CYS A N 1
ATOM 2397 C CA . CYS A 1 301 ? -9.293 -3.990 -25.087 1.00 62.31 301 CYS A CA 1
ATOM 2398 C C . CYS A 1 301 ? -10.028 -2.909 -25.906 1.00 62.31 301 CYS A C 1
ATOM 2400 O O . CYS A 1 301 ? -11.059 -2.397 -25.460 1.00 62.31 301 CYS A O 1
ATOM 2402 N N . ARG A 1 302 ? -9.550 -2.561 -27.113 1.00 62.94 302 ARG A N 1
ATOM 2403 C CA . ARG A 1 302 ? -10.281 -1.679 -28.045 1.00 62.94 302 ARG A CA 1
ATOM 2404 C C . ARG A 1 302 ? -11.704 -2.211 -28.275 1.00 62.94 302 ARG A C 1
ATOM 2406 O O . ARG A 1 302 ? -11.889 -3.355 -28.687 1.00 62.94 302 ARG A O 1
ATOM 2413 N N . GLY A 1 303 ? -12.704 -1.367 -28.008 1.00 59.88 303 GLY A N 1
ATOM 2414 C CA . GLY A 1 303 ? -14.123 -1.710 -28.153 1.00 59.88 303 GLY A CA 1
ATOM 2415 C C . GLY A 1 303 ? -14.722 -2.533 -27.003 1.00 59.88 303 GLY A C 1
ATOM 2416 O O . GLY A 1 303 ? -15.605 -3.339 -27.269 1.00 59.88 303 GLY A O 1
ATOM 2417 N N . LEU A 1 304 ? -14.244 -2.361 -25.757 1.00 58.53 304 LEU A N 1
ATOM 2418 C CA . LEU A 1 304 ? -14.799 -2.989 -24.534 1.00 58.53 304 LEU A CA 1
ATOM 2419 C C . LEU A 1 304 ? -14.784 -4.530 -24.552 1.00 58.53 304 LEU A C 1
ATOM 2421 O O . LEU A 1 304 ? -15.630 -5.203 -23.968 1.00 58.53 304 LEU A O 1
ATOM 2425 N N . ARG A 1 305 ? -13.790 -5.112 -25.226 1.00 63.03 305 ARG A N 1
ATOM 2426 C CA . ARG A 1 305 ? -13.617 -6.564 -25.362 1.00 63.03 305 ARG A CA 1
ATOM 2427 C C . ARG A 1 305 ? -12.950 -7.179 -24.126 1.00 63.03 305 ARG A C 1
ATOM 2429 O O . ARG A 1 305 ? -11.815 -7.645 -24.197 1.00 63.03 305 ARG A O 1
ATOM 2436 N N . PHE A 1 306 ? -13.670 -7.196 -23.003 1.00 63.53 306 PHE A N 1
ATOM 2437 C CA . PHE A 1 306 ? -13.187 -7.729 -21.719 1.00 63.53 306 PHE A CA 1
ATOM 2438 C C . PHE A 1 306 ? -12.818 -9.221 -21.753 1.00 63.53 306 PHE A C 1
ATOM 2440 O O . PHE A 1 306 ? -12.008 -9.655 -20.943 1.00 63.53 306 PHE A O 1
ATOM 2447 N N . HIS A 1 307 ? -13.308 -9.988 -22.737 1.00 65.19 307 HIS A N 1
ATOM 2448 C CA . HIS A 1 307 ? -12.904 -11.387 -22.935 1.00 65.19 307 HIS A CA 1
ATOM 2449 C C . HIS A 1 307 ? -11.386 -11.558 -23.098 1.00 65.19 307 HIS A C 1
ATOM 2451 O O . HIS A 1 307 ? -10.849 -12.574 -22.687 1.00 65.19 307 HIS A O 1
ATOM 2457 N N . LYS A 1 308 ? -10.663 -10.555 -23.613 1.00 67.88 308 LYS A N 1
ATOM 2458 C CA . LYS A 1 308 ? -9.196 -10.628 -23.731 1.00 67.88 308 LYS A CA 1
ATOM 2459 C C . LYS A 1 308 ? -8.452 -10.406 -22.418 1.00 67.88 308 LYS A C 1
ATOM 2461 O O . LYS A 1 308 ? -7.252 -10.656 -22.359 1.00 67.88 308 LYS A O 1
ATOM 2466 N N . VAL A 1 309 ? -9.130 -9.925 -21.374 1.00 69.94 309 VAL A N 1
ATOM 2467 C CA . VAL A 1 309 ? -8.560 -9.935 -20.021 1.00 69.94 309 VAL A CA 1
ATOM 2468 C C . VAL A 1 309 ? -8.577 -11.359 -19.464 1.00 69.94 309 VAL A C 1
ATOM 2470 O O . VAL A 1 309 ? -7.642 -11.731 -18.769 1.00 69.94 309 VAL A O 1
ATOM 2473 N N . ALA A 1 310 ? -9.541 -12.202 -19.853 1.00 73.94 310 ALA A N 1
ATOM 2474 C CA . ALA A 1 310 ? -9.528 -13.620 -19.486 1.00 73.94 310 ALA A CA 1
ATOM 2475 C C . ALA A 1 310 ? -8.294 -14.358 -20.044 1.00 73.94 310 ALA A C 1
ATOM 2477 O O . ALA A 1 310 ? -7.756 -15.231 -19.367 1.00 73.94 310 ALA A O 1
ATOM 2478 N N . ASP A 1 311 ? -7.781 -13.961 -21.216 1.00 80.12 311 ASP A N 1
ATOM 2479 C CA . ASP A 1 311 ? -6.509 -14.484 -21.743 1.00 80.12 311 ASP A CA 1
ATOM 2480 C C . ASP A 1 311 ? -5.327 -14.127 -20.825 1.00 80.12 311 ASP A C 1
ATOM 2482 O O . ASP A 1 311 ? -4.429 -14.941 -20.620 1.00 80.12 311 ASP A O 1
ATOM 2486 N N . LEU A 1 312 ? -5.327 -12.912 -20.256 1.00 82.75 312 LEU A N 1
ATOM 2487 C CA . LEU A 1 312 ? -4.311 -12.489 -19.289 1.00 82.75 312 LEU A CA 1
ATOM 2488 C C . LEU A 1 312 ? -4.413 -13.314 -18.003 1.00 82.75 312 LEU A C 1
ATOM 2490 O O . LEU A 1 312 ? -3.394 -13.790 -17.523 1.00 82.75 312 LEU A O 1
ATOM 2494 N N . ILE A 1 313 ? -5.621 -13.537 -17.483 1.00 82.19 313 ILE A N 1
ATOM 2495 C CA . ILE A 1 313 ? -5.830 -14.395 -16.306 1.00 82.19 313 ILE A CA 1
ATOM 2496 C C . ILE A 1 313 ? -5.370 -15.820 -16.574 1.00 82.19 313 ILE A C 1
ATOM 2498 O O . ILE A 1 313 ? -4.673 -16.403 -15.753 1.00 82.19 313 ILE A O 1
ATOM 2502 N N . SER A 1 314 ? -5.695 -16.357 -17.747 1.00 86.56 314 SER A N 1
ATOM 2503 C CA . SER A 1 314 ? -5.259 -17.695 -18.145 1.00 86.56 314 SER A CA 1
ATOM 2504 C C . SER A 1 314 ? -3.731 -17.789 -18.169 1.00 86.56 314 SER A C 1
ATOM 2506 O O . SER A 1 314 ? -3.172 -18.766 -17.683 1.00 86.56 314 SER A O 1
ATOM 2508 N N . ALA A 1 315 ? -3.045 -16.745 -18.651 1.00 88.12 315 ALA A N 1
ATOM 2509 C CA . ALA A 1 315 ? -1.585 -16.661 -18.619 1.00 88.12 315 ALA A CA 1
ATOM 2510 C C . ALA A 1 315 ? -1.010 -16.478 -17.199 1.00 88.12 315 ALA A C 1
ATOM 2512 O O . ALA A 1 315 ? 0.098 -16.931 -16.929 1.00 88.12 315 ALA A O 1
ATOM 2513 N N . LEU A 1 316 ? -1.747 -15.824 -16.296 1.00 90.56 316 LEU A N 1
ATOM 2514 C CA . LEU A 1 316 ? -1.344 -15.588 -14.905 1.00 90.56 316 LEU A CA 1
ATOM 2515 C C . LEU A 1 316 ? -1.754 -16.716 -13.947 1.00 90.56 316 LEU A C 1
ATOM 2517 O O . LEU A 1 316 ? -1.313 -16.710 -12.802 1.00 90.56 316 LEU A O 1
ATOM 2521 N N . SER A 1 317 ? -2.567 -17.681 -14.383 1.00 90.81 317 SER A N 1
ATOM 2522 C CA . SER A 1 317 ? -3.183 -18.701 -13.523 1.00 90.81 317 SER A CA 1
ATOM 2523 C C . SER A 1 317 ? -2.170 -19.471 -12.673 1.00 90.81 317 SER A C 1
ATOM 2525 O O . SER A 1 317 ? -2.412 -19.722 -11.491 1.00 90.81 317 SER A O 1
ATOM 2527 N N . GLU A 1 318 ? -1.027 -19.836 -13.256 1.00 91.81 318 GLU A N 1
ATOM 2528 C CA . GLU A 1 318 ? 0.052 -20.521 -12.538 1.00 91.81 318 GLU A CA 1
ATOM 2529 C C . GLU A 1 318 ? 0.645 -19.620 -11.447 1.00 91.81 318 GLU A C 1
ATOM 2531 O O . GLU A 1 318 ? 0.763 -20.030 -10.294 1.00 91.81 318 GLU A O 1
ATOM 2536 N N . GLN A 1 319 ? 0.909 -18.354 -11.776 1.00 92.12 319 GLN A N 1
ATOM 2537 C CA . GLN A 1 319 ? 1.466 -17.374 -10.843 1.00 92.12 319 GLN A CA 1
ATOM 2538 C C . GLN A 1 319 ? 0.498 -17.016 -9.712 1.00 92.12 319 GLN A C 1
ATOM 2540 O O . GLN A 1 319 ? 0.923 -16.879 -8.566 1.00 92.12 319 GLN A O 1
ATOM 2545 N N . ILE A 1 320 ? -0.802 -16.907 -10.001 1.00 91.62 320 ILE A N 1
ATOM 2546 C CA . ILE A 1 320 ? -1.851 -16.701 -8.989 1.00 91.62 320 ILE A CA 1
ATOM 2547 C C . ILE A 1 320 ? -1.871 -17.890 -8.020 1.00 91.62 320 ILE A C 1
ATOM 2549 O O . ILE A 1 320 ? -1.890 -17.708 -6.803 1.00 91.62 320 ILE A O 1
ATOM 2553 N N . THR A 1 321 ? -1.794 -19.113 -8.550 1.00 93.00 321 THR A N 1
ATOM 2554 C CA . THR A 1 321 ? -1.794 -20.338 -7.738 1.00 93.00 321 THR A CA 1
ATOM 2555 C C . THR A 1 321 ? -0.555 -20.432 -6.845 1.00 93.00 321 THR A C 1
ATOM 2557 O O . THR A 1 321 ? -0.685 -20.754 -5.663 1.00 93.00 321 THR A O 1
ATOM 2560 N N . MET A 1 322 ? 0.628 -20.116 -7.386 1.00 93.69 322 MET A N 1
ATOM 2561 C CA . MET A 1 322 ? 1.886 -20.071 -6.628 1.00 93.69 322 MET A CA 1
ATOM 2562 C C . MET A 1 322 ? 1.878 -18.981 -5.552 1.00 93.69 322 MET A C 1
ATOM 2564 O O . MET A 1 322 ? 2.342 -19.217 -4.441 1.00 93.69 322 MET A O 1
ATOM 2568 N N . THR A 1 323 ? 1.333 -17.804 -5.873 1.00 95.56 323 THR A N 1
ATOM 2569 C CA . THR A 1 323 ? 1.211 -16.678 -4.935 1.00 95.56 323 THR A CA 1
ATOM 2570 C C . THR A 1 323 ? 0.387 -17.069 -3.707 1.00 95.56 323 THR A C 1
ATOM 2572 O O . THR A 1 323 ? 0.776 -16.768 -2.576 1.00 95.56 323 THR A O 1
ATOM 2575 N N . GLY A 1 324 ? -0.729 -17.770 -3.926 1.00 95.19 324 GLY A N 1
ATOM 2576 C CA . GLY A 1 324 ? -1.646 -18.171 -2.865 1.00 95.19 324 GLY A CA 1
ATOM 2577 C C . GLY A 1 324 ? -2.359 -16.986 -2.210 1.00 95.19 324 GLY A C 1
ATOM 2578 O O . GLY A 1 324 ? -2.420 -15.889 -2.758 1.00 95.19 324 GLY A O 1
ATOM 2579 N N . PHE A 1 325 ? -2.927 -17.227 -1.034 1.00 96.44 325 PHE A N 1
ATOM 2580 C CA . PHE A 1 325 ? -3.646 -16.238 -0.234 1.00 96.44 325 PHE A CA 1
ATOM 2581 C C . PHE A 1 325 ? -3.447 -16.553 1.250 1.00 96.44 325 PHE A C 1
ATOM 2583 O O . PHE A 1 325 ? -3.180 -17.702 1.619 1.00 96.44 325 PHE A O 1
ATOM 2590 N N . CYS A 1 326 ? -3.613 -15.541 2.094 1.00 96.94 326 CYS A N 1
ATOM 2591 C CA . CYS A 1 326 ? -3.607 -15.700 3.539 1.00 96.94 326 CYS A CA 1
ATOM 2592 C C . CYS A 1 326 ? -4.944 -16.287 4.002 1.00 96.94 326 CYS A C 1
ATOM 2594 O O . CYS A 1 326 ? -6.007 -15.801 3.608 1.00 96.94 326 CYS A O 1
ATOM 2596 N N . TRP A 1 327 ? -4.905 -17.322 4.840 1.00 97.06 327 TRP A N 1
ATOM 2597 C CA . TRP A 1 327 ? -6.096 -17.922 5.436 1.00 97.06 327 TRP A CA 1
ATOM 2598 C C . TRP A 1 327 ? -5.949 -17.987 6.948 1.00 97.06 327 TRP A C 1
ATOM 2600 O O . TRP A 1 327 ? -5.046 -18.644 7.465 1.00 97.06 327 TRP A O 1
ATOM 2610 N N . VAL A 1 328 ? -6.880 -17.342 7.639 1.00 96.44 328 VAL A N 1
ATOM 2611 C CA . VAL A 1 328 ? -7.086 -17.456 9.079 1.00 96.44 328 VAL A CA 1
ATOM 2612 C C . VAL A 1 328 ? -8.348 -18.275 9.307 1.00 96.44 328 VAL A C 1
ATOM 2614 O O . VAL A 1 328 ? -9.402 -18.005 8.713 1.00 96.44 328 VAL A O 1
ATOM 2617 N N . ASP A 1 329 ? -8.240 -19.317 10.118 1.00 94.88 329 ASP A N 1
ATOM 2618 C CA . ASP A 1 329 ? -9.369 -20.188 10.399 1.00 94.88 329 ASP A CA 1
ATOM 2619 C C . ASP A 1 329 ? -10.277 -19.638 11.513 1.00 94.88 329 ASP A C 1
ATOM 2621 O O . ASP A 1 329 ? -10.020 -18.600 12.121 1.00 94.88 329 ASP A O 1
ATOM 2625 N N . LYS A 1 330 ? -11.365 -20.357 11.796 1.00 93.00 330 LYS A N 1
ATOM 2626 C CA . LYS A 1 330 ? -12.333 -19.990 12.838 1.00 93.00 330 LYS A CA 1
ATOM 2627 C C . LYS A 1 330 ? -11.775 -19.978 14.266 1.00 93.00 330 LYS A C 1
ATOM 2629 O O . LYS A 1 330 ? -12.459 -19.486 15.160 1.00 93.00 330 LYS A O 1
ATOM 2634 N N . SER A 1 331 ? -10.600 -20.564 14.503 1.00 92.81 331 SER A N 1
ATOM 2635 C CA . SER A 1 331 ? -9.915 -20.503 15.798 1.00 92.81 331 SER A CA 1
ATOM 2636 C C . SER A 1 331 ? -9.093 -19.223 15.964 1.00 92.81 331 SER A C 1
ATOM 2638 O O . SER A 1 331 ? -8.696 -18.904 17.081 1.00 92.81 331 SER A O 1
ATOM 2640 N N . GLY A 1 332 ? -8.907 -18.458 14.883 1.00 90.81 332 GLY A N 1
ATOM 2641 C CA . GLY A 1 332 ? -8.074 -17.258 14.864 1.00 90.81 332 GLY A CA 1
ATOM 2642 C C . GLY A 1 332 ? -6.615 -17.536 14.505 1.00 90.81 332 GLY A C 1
ATOM 2643 O O . GLY A 1 332 ? -5.814 -16.605 14.519 1.00 90.81 332 GLY A O 1
ATOM 2644 N N . GLU A 1 333 ? -6.271 -18.775 14.150 1.00 92.94 333 GLU A N 1
ATOM 2645 C CA . GLU A 1 333 ? -4.919 -19.164 13.756 1.00 92.94 333 GLU A CA 1
ATOM 2646 C C . GLU A 1 333 ? -4.723 -19.019 12.242 1.00 92.94 333 GLU A C 1
ATOM 2648 O O . GLU A 1 333 ? -5.598 -19.351 11.434 1.00 92.94 333 GLU A O 1
ATOM 2653 N N . MET A 1 334 ? -3.551 -18.521 11.844 1.00 94.75 334 MET A N 1
ATOM 2654 C CA . MET A 1 334 ? -3.173 -18.417 10.437 1.00 94.75 334 MET A CA 1
ATOM 2655 C C . MET A 1 334 ? -2.728 -19.792 9.929 1.00 94.75 334 MET A C 1
ATOM 2657 O O . MET A 1 334 ? -1.668 -20.292 10.293 1.00 94.75 334 MET A O 1
ATOM 2661 N N . VAL A 1 335 ? -3.549 -20.404 9.076 1.00 95.69 335 VAL A N 1
ATOM 2662 C CA . VAL A 1 335 ? -3.334 -21.760 8.541 1.00 95.69 335 VAL A CA 1
ATOM 2663 C C . VAL A 1 335 ? -2.667 -21.764 7.166 1.00 95.69 335 VAL A C 1
ATOM 2665 O O . VAL A 1 335 ? -2.161 -22.796 6.726 1.00 95.69 335 VAL A O 1
ATOM 2668 N N . ARG A 1 336 ? -2.668 -20.624 6.465 1.00 96.31 336 ARG A N 1
ATOM 2669 C CA . ARG A 1 336 ? -1.975 -20.451 5.184 1.00 96.31 336 ARG A CA 1
ATOM 2670 C C . ARG A 1 336 ? -1.459 -19.028 5.039 1.00 96.31 336 ARG A C 1
ATOM 2672 O O . ARG A 1 336 ? -2.162 -18.084 5.387 1.00 96.31 336 ARG A O 1
ATOM 2679 N N . GLU A 1 337 ? -0.280 -18.898 4.448 1.00 96.25 337 GLU A N 1
ATOM 2680 C CA . GLU A 1 337 ? 0.308 -17.622 4.055 1.00 96.25 337 GLU A CA 1
ATOM 2681 C C . GLU A 1 337 ? 0.217 -17.418 2.537 1.00 96.25 337 GLU A C 1
ATOM 2683 O O . GLU A 1 337 ? 0.287 -18.358 1.739 1.00 96.25 337 GLU A O 1
ATOM 2688 N N . GLN A 1 338 ? 0.082 -16.158 2.136 1.00 97.12 338 GLN A N 1
ATOM 2689 C CA . GLN A 1 338 ? 0.408 -15.694 0.800 1.00 97.12 338 GLN A CA 1
ATOM 2690 C C . GLN A 1 338 ? 1.932 -15.545 0.699 1.00 97.12 338 GLN A C 1
ATOM 2692 O O . GLN A 1 338 ? 2.545 -14.843 1.508 1.00 97.12 338 GLN A O 1
ATOM 2697 N N . HIS A 1 339 ? 2.536 -16.195 -0.295 1.00 95.56 339 HIS A N 1
ATOM 2698 C CA . HIS A 1 339 ? 3.991 -16.250 -0.455 1.00 95.56 339 HIS A CA 1
ATOM 2699 C C . HIS A 1 339 ? 4.529 -15.336 -1.552 1.00 95.56 339 HIS A C 1
ATOM 2701 O O . HIS A 1 339 ? 5.732 -15.131 -1.592 1.00 95.56 339 HIS A O 1
ATOM 2707 N N . GLY A 1 340 ? 3.677 -14.789 -2.421 1.00 96.69 340 GLY A N 1
ATOM 2708 C CA . GLY A 1 340 ? 4.081 -13.887 -3.501 1.00 96.69 340 GLY A CA 1
ATOM 2709 C C . GLY A 1 340 ? 3.145 -12.694 -3.646 1.00 96.69 340 GLY A C 1
ATOM 2710 O O . GLY A 1 340 ? 2.249 -12.471 -2.829 1.00 96.69 340 GLY A O 1
ATOM 2711 N N . VAL A 1 341 ? 3.304 -11.923 -4.720 1.00 97.56 341 VAL A N 1
ATOM 2712 C CA . VAL A 1 341 ? 2.378 -10.822 -5.015 1.00 97.56 341 VAL A CA 1
ATOM 2713 C C . VAL A 1 341 ? 2.318 -10.503 -6.497 1.00 97.56 341 VAL A C 1
ATOM 2715 O O . VAL A 1 341 ? 3.320 -10.541 -7.216 1.00 97.56 341 VAL A O 1
ATOM 2718 N N . ILE A 1 342 ? 1.130 -10.106 -6.946 1.00 96.81 342 ILE A N 1
ATOM 2719 C CA . ILE A 1 342 ? 0.925 -9.561 -8.284 1.00 96.81 342 ILE A CA 1
ATOM 2720 C C . ILE A 1 342 ? 1.045 -8.044 -8.217 1.00 96.81 342 ILE A C 1
ATOM 2722 O O . ILE A 1 342 ? 0.299 -7.358 -7.513 1.00 96.81 342 ILE A O 1
ATOM 2726 N N . ARG A 1 343 ? 1.994 -7.519 -8.987 1.00 95.75 343 ARG A N 1
ATOM 2727 C CA . ARG A 1 343 ? 2.242 -6.098 -9.162 1.00 95.75 343 ARG A CA 1
ATOM 2728 C C . ARG A 1 343 ? 1.756 -5.627 -10.520 1.00 95.75 343 ARG A C 1
ATOM 2730 O O . ARG A 1 343 ? 2.355 -5.963 -11.539 1.00 95.75 343 ARG A O 1
ATOM 2737 N N . THR A 1 344 ? 0.783 -4.725 -10.538 1.00 93.06 344 THR A N 1
ATOM 2738 C CA . THR A 1 344 ? 0.328 -4.098 -11.787 1.00 93.06 344 THR A CA 1
ATOM 2739 C C . THR A 1 344 ? 0.977 -2.729 -11.996 1.00 93.06 344 THR A C 1
ATOM 2741 O O . THR A 1 344 ? 0.918 -1.858 -11.126 1.00 93.06 344 THR A O 1
ATOM 2744 N N . ASN A 1 345 ? 1.574 -2.510 -13.170 1.00 87.62 345 ASN A N 1
ATOM 2745 C CA . ASN A 1 345 ? 2.182 -1.235 -13.556 1.00 87.62 345 ASN A CA 1
ATOM 2746 C C . ASN A 1 345 ? 1.388 -0.569 -14.689 1.00 87.62 345 ASN A C 1
ATOM 2748 O O . ASN A 1 345 ? 1.025 -1.218 -15.672 1.00 87.62 345 ASN A O 1
ATOM 2752 N N . CYS A 1 346 ? 1.165 0.744 -14.590 1.00 78.12 346 CYS A N 1
ATOM 2753 C CA . CYS A 1 346 ? 0.584 1.549 -15.666 1.00 78.12 346 CYS A CA 1
ATOM 2754 C C . CYS A 1 346 ? 1.153 2.975 -15.650 1.00 78.12 346 CYS A C 1
ATOM 2756 O O . CYS A 1 346 ? 1.497 3.505 -14.593 1.00 78.12 346 CYS A O 1
ATOM 2758 N N . VAL A 1 347 ? 1.227 3.617 -16.821 1.00 72.00 347 VAL A N 1
ATOM 2759 C CA . VAL A 1 347 ? 1.635 5.025 -16.933 1.00 72.00 347 VAL A CA 1
ATOM 2760 C C . VAL A 1 347 ? 0.565 5.955 -16.365 1.00 72.00 347 VAL A C 1
ATOM 2762 O O . VAL A 1 347 ? 0.916 6.903 -15.675 1.00 72.00 347 VAL A O 1
ATOM 2765 N N . ASP A 1 348 ? -0.731 5.737 -16.628 1.00 60.84 348 ASP A N 1
ATOM 2766 C CA . ASP A 1 348 ? -1.685 6.855 -16.526 1.00 60.84 348 ASP A CA 1
ATOM 2767 C C . ASP A 1 348 ? -3.112 6.58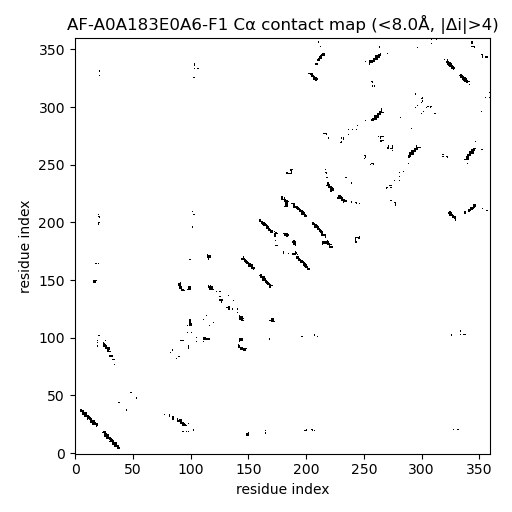3 -16.036 1.00 60.84 348 ASP A C 1
ATOM 2769 O O . ASP A 1 348 ? -3.801 7.541 -15.689 1.00 60.84 348 ASP A O 1
ATOM 2773 N N . CYS A 1 349 ? -3.613 5.354 -15.984 1.00 58.25 349 CYS A N 1
ATOM 2774 C CA . CYS A 1 349 ? -5.038 5.152 -15.686 1.00 58.25 349 CYS A CA 1
ATOM 2775 C C . CYS A 1 349 ? -5.249 4.123 -14.590 1.00 58.25 349 CYS A C 1
ATOM 2777 O O . CYS A 1 349 ? -5.080 2.921 -14.789 1.00 58.25 349 CYS A O 1
ATOM 2779 N N . LEU A 1 350 ? -5.69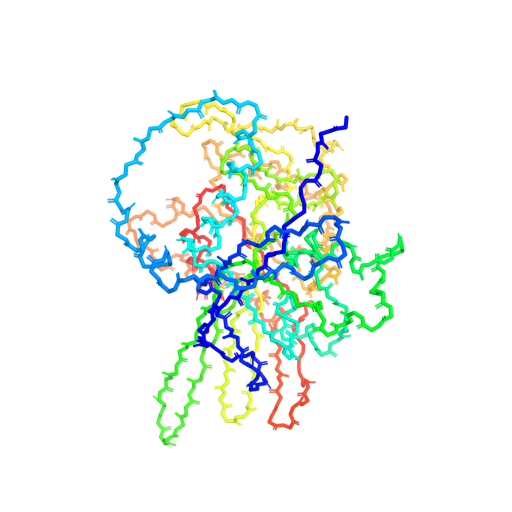9 4.657 -13.452 1.00 60.44 350 LEU A N 1
ATOM 2780 C CA . LEU A 1 350 ? -6.297 3.901 -12.361 1.00 60.44 350 LEU A CA 1
ATOM 2781 C C . LEU A 1 350 ? -7.332 2.904 -12.896 1.00 60.44 350 LEU A C 1
ATOM 2783 O O . LEU A 1 350 ? -7.357 1.774 -12.436 1.00 60.44 350 LEU A O 1
ATOM 2787 N N . ASP A 1 351 ? -8.094 3.269 -13.933 1.00 61.31 351 ASP A N 1
ATOM 2788 C CA . ASP A 1 351 ? -9.097 2.391 -14.547 1.00 61.31 351 ASP A CA 1
ATOM 2789 C C . ASP A 1 351 ? -8.512 1.067 -15.058 1.00 61.31 351 ASP A C 1
ATOM 2791 O O . ASP A 1 351 ? -9.092 0.011 -14.826 1.00 61.31 351 ASP A O 1
ATOM 2795 N N . ARG A 1 352 ? -7.338 1.076 -15.708 1.00 70.88 352 ARG A N 1
ATOM 2796 C CA . ARG A 1 352 ? -6.726 -0.163 -16.227 1.00 70.88 352 ARG A CA 1
ATOM 2797 C C . ARG A 1 352 ? -6.194 -1.042 -15.117 1.00 70.88 352 ARG A C 1
ATOM 2799 O O . ARG A 1 352 ? -6.370 -2.254 -15.164 1.00 70.88 352 ARG A O 1
ATOM 2806 N N . THR A 1 353 ? -5.533 -0.430 -14.139 1.00 69.81 353 THR A N 1
ATOM 2807 C CA . THR A 1 353 ? -4.990 -1.175 -13.004 1.00 69.81 353 THR A CA 1
ATOM 2808 C C . THR A 1 353 ? -6.114 -1.733 -12.142 1.00 69.81 353 THR A C 1
ATOM 2810 O O . THR A 1 353 ? -6.031 -2.886 -11.753 1.00 69.81 353 THR A O 1
ATOM 2813 N N . ASN A 1 354 ? -7.191 -0.967 -11.931 1.00 76.88 354 ASN A N 1
ATOM 2814 C CA . ASN A 1 354 ? -8.380 -1.423 -11.213 1.00 76.88 354 ASN A CA 1
ATOM 2815 C C . ASN A 1 354 ? -9.031 -2.610 -11.928 1.00 76.88 354 ASN A C 1
ATOM 2817 O O . ASN A 1 354 ? -9.340 -3.595 -11.278 1.00 76.88 354 ASN A O 1
ATOM 2821 N N . VAL A 1 355 ? -9.206 -2.554 -13.256 1.00 75.50 355 VAL A N 1
ATOM 2822 C CA . VAL A 1 355 ? -9.789 -3.678 -14.012 1.00 75.50 355 VAL A CA 1
ATOM 2823 C C . VAL A 1 355 ? -8.958 -4.949 -13.842 1.00 75.50 355 VAL A C 1
ATOM 2825 O O . VAL A 1 355 ? -9.526 -6.005 -13.599 1.00 75.50 355 VAL A O 1
ATOM 2828 N N . VAL A 1 356 ? -7.629 -4.860 -13.934 1.00 74.19 356 VAL A N 1
ATOM 2829 C CA . VAL A 1 356 ? -6.767 -6.037 -13.745 1.00 74.19 356 VAL A CA 1
ATOM 2830 C C . VAL A 1 356 ? -6.824 -6.543 -12.303 1.00 74.19 356 VAL A C 1
ATOM 2832 O O . VAL A 1 356 ? -6.992 -7.737 -12.115 1.00 74.19 356 VAL A O 1
ATOM 2835 N N . GLN A 1 357 ? -6.772 -5.659 -11.302 1.00 77.56 357 GLN A N 1
ATOM 2836 C CA . GLN A 1 357 ? -6.864 -6.037 -9.882 1.00 77.56 357 GLN A CA 1
ATOM 2837 C C . GLN A 1 357 ? -8.224 -6.629 -9.484 1.00 77.56 357 GLN A C 1
ATOM 2839 O O . GLN A 1 357 ? -8.304 -7.397 -8.544 1.00 77.56 357 GLN A O 1
ATOM 2844 N N . VAL A 1 358 ? -9.312 -6.248 -10.156 1.00 79.94 358 VAL A N 1
ATOM 2845 C CA . VAL A 1 358 ? -10.645 -6.807 -9.874 1.00 79.94 358 VAL A CA 1
ATOM 2846 C C . VAL A 1 358 ? -10.793 -8.217 -10.443 1.00 79.94 358 VAL A C 1
ATOM 2848 O O . VAL A 1 358 ? -11.581 -9.005 -9.930 1.00 79.94 358 VAL A O 1
ATOM 2851 N N . ILE A 1 359 ? -10.095 -8.511 -11.540 1.00 72.50 359 ILE A N 1
ATOM 2852 C CA . ILE A 1 359 ? -10.239 -9.780 -12.256 1.00 72.50 359 ILE A CA 1
ATOM 2853 C C . ILE A 1 359 ? -9.206 -10.810 -11.768 1.00 72.50 359 ILE A C 1
ATOM 2855 O O . ILE A 1 359 ? -9.533 -11.994 -11.711 1.00 72.50 359 ILE A O 1
ATOM 2859 N N . CYS A 1 360 ? -7.983 -10.372 -11.457 1.00 56.78 360 CYS A N 1
ATOM 2860 C CA . CYS A 1 360 ? -6.947 -11.182 -10.812 1.00 56.78 360 CYS A CA 1
ATOM 2861 C C . CYS A 1 360 ? -7.241 -11.333 -9.323 1.00 56.78 360 CYS A C 1
ATOM 2863 O O . CYS A 1 360 ? -7.108 -12.464 -8.816 1.00 56.78 360 CYS A O 1
#